Protein AF-A0A5B9D9A7-F1 (afdb_monomer_lite)

Radius of gyration: 18.54 Å; chains: 1; 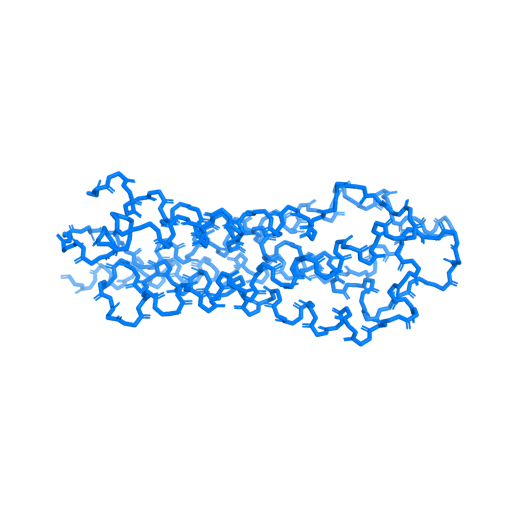bounding box: 52×23×56 Å

Structure (mmCIF, N/CA/C/O backbone):
data_AF-A0A5B9D9A7-F1
#
_entry.id   AF-A0A5B9D9A7-F1
#
loop_
_atom_site.group_PDB
_atom_site.id
_atom_site.type_symbol
_atom_site.label_atom_id
_atom_site.label_alt_id
_atom_site.label_comp_id
_atom_site.label_asym_id
_atom_site.label_entity_id
_atom_site.label_seq_id
_atom_site.pdbx_PDB_ins_code
_atom_site.Cartn_x
_atom_site.Cartn_y
_atom_site.Cartn_z
_atom_site.occupancy
_atom_site.B_iso_or_equiv
_atom_site.auth_seq_id
_atom_site.auth_comp_id
_atom_site.auth_asym_id
_atom_site.auth_atom_id
_atom_site.pdbx_PDB_model_num
ATOM 1 N N . MET A 1 1 ? -15.538 9.633 17.560 1.00 59.50 1 MET A N 1
ATOM 2 C CA . MET A 1 1 ? -14.189 9.497 16.987 1.00 59.50 1 MET A CA 1
ATOM 3 C C . MET A 1 1 ? -13.331 10.661 17.346 1.00 59.50 1 MET A C 1
ATOM 5 O O . MET A 1 1 ? -13.437 11.710 16.722 1.00 59.50 1 MET A O 1
ATOM 9 N N . SER A 1 2 ? -12.492 10.444 18.360 1.00 73.81 2 SER A N 1
ATOM 10 C CA . SER A 1 2 ? -11.247 11.167 18.581 1.00 73.81 2 SER A CA 1
ATOM 11 C C . SER A 1 2 ? -10.619 11.490 17.232 1.00 73.81 2 SER A C 1
ATOM 13 O O . SER A 1 2 ? -10.462 10.615 16.369 1.00 73.81 2 SER A O 1
ATOM 15 N N . GLY A 1 3 ? -10.322 12.775 17.019 1.00 84.50 3 GLY A N 1
ATOM 16 C CA . GLY A 1 3 ? -9.814 13.258 15.736 1.00 84.50 3 GLY A CA 1
ATOM 17 C C . GLY A 1 3 ? -8.591 12.462 15.278 1.00 84.50 3 GLY A C 1
ATOM 18 O O . GLY A 1 3 ? -8.464 12.162 14.097 1.00 84.50 3 GLY A O 1
ATOM 19 N N . LYS A 1 4 ? -7.759 12.006 16.223 1.00 89.31 4 LYS A N 1
ATOM 20 C CA . LYS A 1 4 ? -6.544 11.224 15.966 1.00 89.31 4 LYS A CA 1
ATOM 21 C C . LYS A 1 4 ? -6.843 9.821 15.435 1.00 89.31 4 LYS A C 1
ATOM 23 O O . LYS A 1 4 ? -6.262 9.428 14.425 1.00 89.31 4 LYS A O 1
ATOM 28 N N . LYS A 1 5 ? -7.784 9.090 16.050 1.00 88.31 5 LYS A N 1
ATOM 29 C CA . LYS A 1 5 ? -8.205 7.753 15.583 1.00 88.31 5 LYS A CA 1
ATOM 30 C C . LYS A 1 5 ? -8.776 7.820 14.168 1.00 88.31 5 LYS A C 1
ATOM 32 O O . LYS A 1 5 ? -8.427 7.006 13.312 1.00 88.31 5 LYS A O 1
ATOM 37 N N . ARG A 1 6 ? -9.600 8.841 13.900 1.00 86.69 6 ARG A N 1
ATOM 38 C CA . ARG A 1 6 ? -10.149 9.107 12.564 1.00 86.69 6 ARG A CA 1
ATOM 39 C C . ARG A 1 6 ? -9.049 9.382 11.547 1.00 86.69 6 ARG A C 1
ATOM 41 O O . ARG A 1 6 ? -9.095 8.815 10.459 1.00 86.69 6 ARG A O 1
ATOM 48 N N . THR A 1 7 ? -8.072 10.210 11.906 1.00 90.06 7 THR A N 1
ATOM 49 C CA . THR A 1 7 ? -6.924 10.515 11.047 1.00 90.06 7 THR A CA 1
ATOM 50 C C . THR A 1 7 ? -6.153 9.253 10.675 1.00 90.06 7 THR A C 1
ATOM 52 O O . THR A 1 7 ? -5.922 9.044 9.489 1.00 90.06 7 THR A O 1
ATOM 55 N N . ILE A 1 8 ? -5.832 8.370 11.632 1.00 91.94 8 ILE A N 1
ATOM 56 C CA . ILE A 1 8 ? -5.132 7.110 11.320 1.00 91.94 8 ILE A CA 1
ATOM 57 C C . ILE A 1 8 ? -5.958 6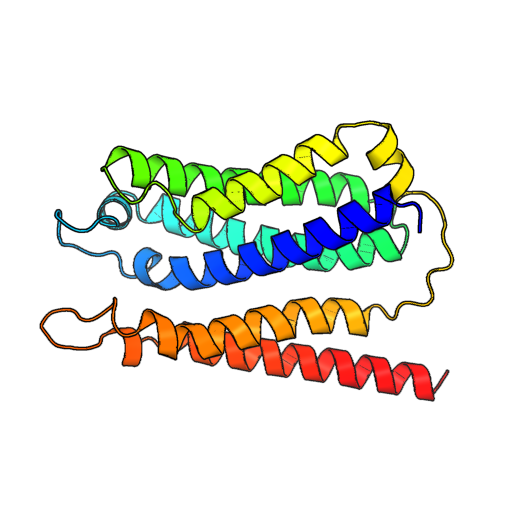.258 10.352 1.00 91.94 8 ILE A C 1
ATOM 59 O O . ILE A 1 8 ? -5.428 5.801 9.349 1.00 91.94 8 ILE A O 1
ATOM 63 N N . ILE A 1 9 ? -7.260 6.082 10.600 1.00 90.12 9 ILE A N 1
ATOM 64 C CA . ILE A 1 9 ? -8.123 5.284 9.715 1.00 90.12 9 ILE A CA 1
ATOM 65 C C . ILE A 1 9 ? -8.137 5.848 8.290 1.00 90.12 9 ILE A C 1
ATOM 67 O O . ILE A 1 9 ? -8.034 5.086 7.333 1.00 90.12 9 ILE A O 1
ATOM 71 N N . ILE A 1 10 ? -8.272 7.168 8.139 1.00 89.62 10 ILE A N 1
ATOM 72 C CA . ILE A 1 10 ? -8.272 7.818 6.823 1.00 89.62 10 ILE A CA 1
ATOM 73 C C . ILE A 1 10 ? -6.931 7.591 6.124 1.00 89.62 10 ILE A C 1
ATOM 75 O O . ILE A 1 10 ? -6.914 7.211 4.956 1.00 89.62 10 ILE A O 1
ATOM 79 N N . LEU A 1 11 ? -5.819 7.787 6.834 1.00 93.19 11 LEU A N 1
ATOM 80 C CA . LEU A 1 11 ? -4.491 7.592 6.266 1.00 93.19 11 LEU A CA 1
ATOM 81 C C . LEU A 1 11 ? -4.240 6.132 5.876 1.00 93.19 11 LEU A C 1
ATOM 83 O O . LEU A 1 11 ? -3.702 5.896 4.804 1.00 93.19 11 LEU A O 1
ATOM 87 N N . GLU A 1 12 ? -4.689 5.161 6.670 1.00 93.00 12 GLU A N 1
ATOM 88 C CA . GLU A 1 12 ? -4.580 3.732 6.340 1.00 93.00 12 GLU A CA 1
ATOM 89 C C . GLU A 1 12 ? -5.431 3.347 5.124 1.00 93.00 12 GLU A C 1
ATOM 91 O O . GLU A 1 12 ? -4.995 2.564 4.284 1.00 93.00 12 GLU A O 1
ATOM 96 N N . VAL A 1 13 ? -6.623 3.935 4.968 1.00 90.69 13 VAL A N 1
ATOM 97 C CA . VAL A 1 13 ? -7.424 3.772 3.743 1.00 90.69 13 VAL A CA 1
ATOM 98 C C . VAL A 1 13 ? -6.674 4.336 2.536 1.00 90.69 13 VAL A C 1
ATOM 100 O O . VAL A 1 13 ? -6.591 3.672 1.505 1.00 90.69 13 VAL A O 1
ATOM 103 N N . ILE A 1 14 ? -6.097 5.533 2.655 1.00 90.50 14 ILE A N 1
ATOM 104 C CA . ILE A 1 14 ? -5.308 6.147 1.580 1.00 90.50 14 ILE A CA 1
ATOM 105 C C . ILE A 1 14 ? -4.070 5.293 1.264 1.00 90.50 14 ILE A C 1
ATOM 107 O O . ILE A 1 14 ? -3.789 5.046 0.093 1.00 90.50 14 ILE A O 1
ATOM 111 N N . ALA A 1 15 ? -3.364 4.797 2.280 1.00 93.31 15 ALA A N 1
ATOM 112 C CA . ALA A 1 15 ? -2.202 3.930 2.122 1.00 93.31 15 ALA A CA 1
ATOM 113 C C . ALA A 1 15 ? -2.564 2.613 1.429 1.00 93.31 15 ALA A C 1
ATOM 115 O O . ALA A 1 15 ? -1.863 2.210 0.505 1.00 93.31 15 ALA A O 1
ATOM 116 N N . ALA A 1 16 ? -3.695 1.994 1.787 1.00 90.88 16 ALA A N 1
ATOM 117 C CA . ALA A 1 16 ? -4.205 0.812 1.099 1.00 90.88 16 ALA A CA 1
ATOM 118 C C . ALA A 1 16 ? -4.493 1.097 -0.385 1.00 90.88 16 ALA A C 1
ATOM 120 O O . ALA A 1 16 ? -4.070 0.335 -1.253 1.00 90.88 16 ALA A O 1
ATOM 121 N N . ILE A 1 17 ? -5.161 2.216 -0.692 1.00 87.81 17 ILE A N 1
ATOM 122 C CA . ILE A 1 17 ? -5.485 2.619 -2.069 1.00 87.81 17 ILE A CA 1
ATOM 123 C C . ILE A 1 17 ? -4.203 2.846 -2.886 1.00 87.81 17 ILE A C 1
ATOM 125 O O . ILE A 1 17 ? -4.031 2.243 -3.945 1.00 87.81 17 ILE A O 1
ATOM 129 N N . ILE A 1 18 ? -3.286 3.679 -2.385 1.00 89.38 18 ILE A N 1
ATOM 130 C CA . ILE A 1 18 ? -2.013 3.994 -3.053 1.00 89.38 18 ILE A CA 1
ATOM 131 C C . ILE A 1 18 ? -1.153 2.735 -3.190 1.00 89.38 18 ILE A C 1
ATOM 133 O O . ILE A 1 18 ? -0.551 2.505 -4.238 1.00 89.38 18 ILE A O 1
ATOM 137 N N . GLY A 1 19 ? -1.107 1.906 -2.147 1.00 91.75 19 GLY A N 1
ATOM 138 C CA . GLY A 1 19 ? -0.372 0.650 -2.125 1.00 91.75 19 GLY A CA 1
ATOM 139 C C . GLY A 1 19 ? -0.851 -0.313 -3.208 1.00 91.75 19 GLY A C 1
ATOM 140 O O . GLY A 1 19 ? -0.021 -0.803 -3.971 1.00 91.75 19 GLY A O 1
ATOM 141 N N . LEU A 1 20 ? -2.169 -0.514 -3.329 1.00 87.56 20 LEU A N 1
ATOM 142 C CA . LEU A 1 20 ? -2.780 -1.377 -4.346 1.00 87.56 20 LEU A CA 1
ATOM 143 C C . LEU A 1 20 ? -2.512 -0.857 -5.760 1.00 87.56 20 LEU A C 1
ATOM 145 O O . LEU A 1 20 ? -2.039 -1.616 -6.604 1.00 87.56 20 LEU A O 1
ATOM 149 N N . ILE A 1 21 ? -2.737 0.438 -6.010 1.00 84.12 21 ILE A N 1
ATOM 150 C CA . ILE A 1 21 ? -2.482 1.046 -7.326 1.00 84.12 21 ILE A CA 1
ATOM 151 C C . ILE A 1 21 ? -1.005 0.906 -7.707 1.00 84.12 21 ILE A C 1
ATOM 153 O O . ILE A 1 21 ? -0.678 0.485 -8.815 1.00 84.12 21 ILE A O 1
ATOM 157 N N . SER A 1 22 ? -0.100 1.208 -6.775 1.00 86.12 22 SER A N 1
ATOM 158 C CA . SER A 1 22 ? 1.343 1.122 -7.001 1.00 86.12 22 SER A CA 1
ATOM 159 C C . SER A 1 22 ? 1.808 -0.326 -7.219 1.00 86.12 22 SER A C 1
ATOM 161 O O . SER A 1 22 ? 2.645 -0.584 -8.085 1.00 86.12 22 SER A O 1
ATOM 163 N N . ALA A 1 23 ? 1.240 -1.297 -6.497 1.00 88.31 23 ALA A N 1
ATOM 164 C CA . ALA A 1 23 ? 1.555 -2.715 -6.662 1.00 88.31 23 ALA A CA 1
ATOM 165 C C . ALA A 1 23 ? 1.081 -3.264 -8.021 1.00 88.31 23 ALA A C 1
ATOM 167 O O . ALA A 1 23 ? 1.844 -3.931 -8.721 1.00 88.31 23 ALA A O 1
ATOM 168 N N . TYR A 1 24 ? -0.134 -2.919 -8.457 1.00 84.00 24 TYR A N 1
ATOM 169 C CA . TYR A 1 24 ? -0.612 -3.252 -9.804 1.00 84.00 24 TYR A CA 1
ATOM 170 C C . TYR A 1 24 ? 0.217 -2.573 -10.897 1.00 84.00 24 TYR A C 1
ATOM 172 O O . TYR A 1 24 ? 0.637 -3.229 -11.851 1.00 84.00 24 TYR A O 1
ATOM 180 N N . GLY A 1 25 ? 0.488 -1.275 -10.743 1.00 78.12 25 GLY A N 1
ATOM 181 C CA . GLY A 1 25 ? 1.252 -0.482 -11.705 1.00 78.12 25 GLY A CA 1
ATOM 182 C C . GLY A 1 25 ? 2.677 -0.994 -11.917 1.00 78.12 25 GLY A C 1
ATOM 183 O O . GLY A 1 25 ? 3.177 -0.974 -13.037 1.00 78.12 25 GLY A O 1
ATOM 184 N N . SER A 1 26 ? 3.310 -1.506 -10.860 1.00 81.62 26 SER A N 1
ATOM 185 C CA . SER A 1 26 ? 4.667 -2.064 -10.917 1.00 81.62 26 SER A CA 1
ATOM 186 C C . SER A 1 26 ? 4.723 -3.524 -11.365 1.00 81.62 26 SER A C 1
ATOM 188 O O . SER A 1 26 ? 5.787 -3.969 -11.787 1.00 81.62 26 SER A O 1
ATOM 190 N N . SER A 1 27 ? 3.612 -4.268 -11.344 1.00 84.50 27 SER A N 1
ATOM 191 C CA . SER A 1 27 ? 3.614 -5.708 -11.648 1.00 84.50 27 SER A CA 1
ATOM 192 C C . SER A 1 27 ? 4.077 -6.009 -13.080 1.00 84.50 27 SER A C 1
ATOM 194 O O . SER A 1 27 ? 4.922 -6.877 -13.276 1.00 84.50 27 SER A O 1
ATOM 196 N N . CYS A 1 28 ? 3.591 -5.262 -14.077 1.00 78.06 28 CYS A N 1
ATOM 197 C CA . CYS A 1 28 ? 3.962 -5.472 -15.483 1.00 78.06 28 CYS A CA 1
ATOM 198 C C . CYS A 1 28 ? 5.478 -5.316 -15.734 1.00 78.06 28 CYS A C 1
ATOM 200 O O . CYS A 1 28 ? 6.108 -6.298 -16.128 1.00 78.06 28 CYS A O 1
ATOM 202 N N . PRO A 1 29 ? 6.105 -4.154 -15.455 1.00 80.00 29 PRO A N 1
ATOM 203 C CA . PRO A 1 29 ? 7.541 -3.986 -15.690 1.00 80.00 29 PRO A CA 1
ATOM 204 C C . PRO A 1 29 ? 8.412 -4.789 -14.707 1.00 80.00 29 PRO A C 1
ATOM 206 O O . PRO A 1 29 ? 9.603 -4.946 -14.932 1.00 80.00 29 PRO A O 1
ATOM 209 N N . THR A 1 30 ? 7.842 -5.335 -13.629 1.00 86.19 30 THR A N 1
ATOM 210 C CA . THR A 1 30 ? 8.566 -6.238 -12.723 1.00 86.19 30 THR A CA 1
ATOM 211 C C . THR A 1 30 ? 8.716 -7.644 -13.309 1.00 86.19 30 THR A C 1
ATOM 213 O O . THR A 1 30 ? 9.790 -8.238 -13.229 1.00 86.19 30 THR A O 1
ATOM 216 N N . PHE A 1 31 ? 7.655 -8.205 -13.899 1.00 83.19 31 PHE A N 1
ATOM 217 C CA . PHE A 1 31 ? 7.693 -9.560 -14.471 1.00 83.19 31 PHE A CA 1
ATOM 218 C C . PHE A 1 31 ? 8.156 -9.589 -15.929 1.00 83.19 31 PHE A C 1
ATOM 220 O O . PHE A 1 31 ? 8.636 -10.617 -16.401 1.00 83.19 31 PHE A O 1
ATOM 227 N N . THR A 1 32 ? 8.055 -8.466 -16.633 1.00 84.00 32 THR A N 1
ATOM 228 C CA . THR A 1 32 ? 8.560 -8.301 -17.998 1.00 84.00 32 THR A CA 1
ATOM 229 C C . THR A 1 32 ? 9.304 -6.969 -18.081 1.00 84.00 32 THR A C 1
ATOM 231 O O . THR A 1 32 ? 8.751 -5.978 -18.563 1.00 84.00 32 THR A O 1
ATOM 234 N N . PRO A 1 33 ? 10.524 -6.903 -17.519 1.00 83.56 33 PRO A N 1
ATOM 235 C CA . PRO A 1 33 ? 11.271 -5.659 -17.451 1.00 83.56 33 PRO A CA 1
ATOM 236 C C . PRO A 1 33 ? 11.732 -5.201 -18.838 1.00 83.56 33 PRO A C 1
ATOM 238 O O . PRO A 1 33 ? 12.018 -6.032 -19.703 1.00 83.56 33 PRO A O 1
ATOM 241 N N . PRO A 1 34 ? 11.825 -3.880 -19.067 1.00 82.12 34 PRO A N 1
ATOM 242 C CA . PRO A 1 34 ? 12.317 -3.353 -20.329 1.00 82.12 34 PRO A CA 1
ATOM 243 C C . PRO A 1 34 ? 13.800 -3.679 -20.507 1.00 82.12 34 PRO A C 1
ATOM 245 O O . PRO A 1 34 ? 14.605 -3.504 -19.593 1.00 82.12 34 PRO A O 1
ATOM 248 N N . THR A 1 35 ? 14.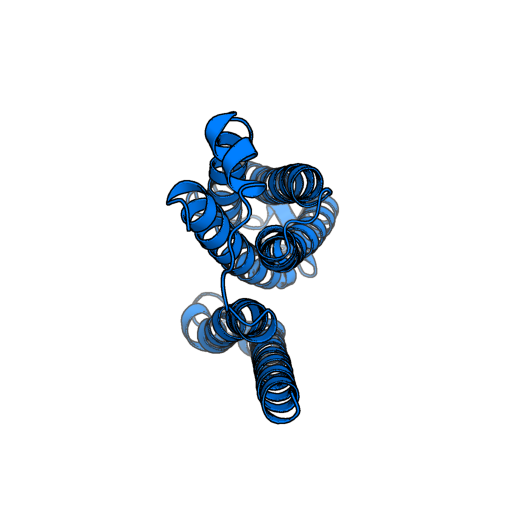167 -4.114 -21.709 1.00 84.25 35 THR A N 1
ATOM 249 C CA . THR A 1 35 ? 15.548 -4.469 -22.066 1.00 84.25 35 THR A CA 1
ATOM 250 C C . THR A 1 35 ? 16.349 -3.296 -22.625 1.00 84.25 35 THR A C 1
ATOM 252 O O . THR A 1 35 ? 17.563 -3.411 -22.759 1.00 84.25 35 THR A O 1
ATOM 255 N N . ASP A 1 36 ? 15.692 -2.181 -22.953 1.00 82.69 36 ASP A N 1
ATOM 256 C CA . ASP A 1 36 ? 16.332 -0.974 -23.476 1.00 82.69 36 ASP A CA 1
ATOM 257 C C . ASP A 1 36 ? 17.019 -0.173 -22.347 1.00 82.69 36 ASP A C 1
ATOM 259 O O . ASP A 1 36 ? 16.323 0.294 -21.436 1.00 82.69 36 ASP A O 1
ATOM 263 N N . PRO A 1 37 ? 18.352 0.039 -22.406 1.00 82.94 37 PRO A N 1
ATOM 264 C CA . PRO A 1 37 ? 19.101 0.837 -21.435 1.00 82.94 37 PRO A CA 1
ATOM 265 C C . PRO A 1 37 ? 18.652 2.293 -21.300 1.00 82.94 37 PRO A C 1
ATOM 267 O O . PRO A 1 37 ? 18.953 2.923 -20.288 1.00 82.94 37 PRO A O 1
ATOM 270 N N . THR A 1 38 ? 17.954 2.842 -22.297 1.00 81.06 38 THR A N 1
ATOM 271 C CA . THR A 1 38 ? 17.438 4.218 -22.248 1.00 81.06 38 THR A CA 1
ATOM 272 C C . THR A 1 38 ? 16.141 4.340 -21.443 1.00 81.06 38 THR A C 1
ATOM 274 O O . THR A 1 38 ? 15.721 5.444 -21.088 1.00 81.06 38 THR A O 1
ATOM 277 N N . SER A 1 39 ? 15.512 3.212 -21.095 1.00 81.44 39 SER A N 1
ATOM 278 C CA . SER A 1 39 ? 14.292 3.193 -20.296 1.00 81.44 39 SER A CA 1
ATOM 279 C C . SER A 1 39 ? 14.555 3.600 -18.845 1.00 81.44 39 SER A C 1
ATOM 281 O O . SER A 1 39 ? 15.413 3.043 -18.162 1.00 81.44 39 SER A O 1
ATOM 283 N N . SER A 1 40 ? 13.708 4.482 -18.306 1.00 78.69 40 SER A N 1
ATOM 284 C CA . SER A 1 40 ? 13.727 4.859 -16.880 1.00 78.69 40 SER A CA 1
ATOM 285 C C . SER A 1 40 ? 13.463 3.694 -15.913 1.00 78.69 40 SER A C 1
ATOM 287 O O . SER A 1 40 ? 13.686 3.824 -14.710 1.00 78.69 40 SER A O 1
ATOM 289 N N . LEU A 1 41 ? 12.989 2.555 -16.427 1.00 83.50 41 LEU A N 1
ATOM 290 C CA . LEU A 1 41 ? 12.742 1.332 -15.667 1.00 83.50 41 LEU A CA 1
ATOM 291 C C . LEU A 1 41 ? 13.764 0.229 -15.982 1.00 83.50 41 LEU A C 1
ATOM 293 O O . LEU A 1 41 ? 13.611 -0.885 -15.490 1.00 83.50 41 LEU A O 1
ATOM 297 N N . TYR A 1 42 ? 14.823 0.517 -16.747 1.00 85.50 42 TYR A N 1
ATOM 298 C CA . TYR A 1 42 ? 15.842 -0.468 -17.131 1.00 85.50 42 TYR A CA 1
ATOM 299 C C . TYR A 1 42 ? 16.501 -1.161 -15.928 1.00 85.50 42 TYR A C 1
ATOM 301 O O . TYR A 1 42 ? 16.850 -2.340 -15.983 1.00 85.50 42 TYR A O 1
ATOM 309 N N . ILE A 1 43 ? 16.596 -0.471 -14.788 1.00 88.50 43 ILE A N 1
ATOM 310 C CA . ILE A 1 43 ? 17.109 -1.046 -13.539 1.00 88.50 43 ILE A CA 1
ATOM 311 C C . ILE A 1 43 ? 16.309 -2.277 -13.070 1.00 88.50 43 ILE A C 1
ATOM 313 O O . ILE A 1 43 ? 16.859 -3.151 -12.399 1.00 88.50 43 ILE A O 1
ATOM 317 N N . MET A 1 44 ? 15.032 -2.389 -13.460 1.00 88.38 44 MET A N 1
ATOM 318 C CA . MET A 1 44 ? 14.201 -3.564 -13.186 1.00 88.38 44 MET A CA 1
ATOM 319 C C . MET A 1 44 ? 14.699 -4.807 -13.921 1.00 88.38 44 MET A C 1
ATOM 321 O O . MET A 1 44 ? 14.547 -5.904 -13.400 1.00 88.38 44 MET A O 1
ATOM 325 N N . ASN A 1 45 ? 15.341 -4.653 -15.081 1.00 89.00 45 ASN A N 1
ATOM 326 C CA . ASN A 1 45 ? 15.955 -5.768 -15.800 1.00 89.00 45 ASN A CA 1
ATOM 327 C C . ASN A 1 45 ? 17.211 -6.272 -15.076 1.00 89.00 45 ASN A C 1
ATOM 329 O O . ASN A 1 45 ? 17.416 -7.471 -14.926 1.00 89.00 45 ASN A O 1
ATOM 333 N N . GLN A 1 46 ? 18.029 -5.353 -14.554 1.00 90.50 46 GLN A N 1
ATOM 334 C CA . GLN A 1 46 ? 19.266 -5.700 -13.844 1.00 90.50 46 GLN A CA 1
ATOM 335 C C . GLN A 1 46 ? 19.013 -6.301 -12.455 1.00 90.50 46 GLN A C 1
ATOM 337 O O . GLN A 1 46 ? 19.780 -7.138 -11.986 1.00 90.50 46 GLN A O 1
ATOM 342 N N . MET A 1 47 ? 17.947 -5.863 -11.781 1.00 93.38 47 MET A N 1
ATOM 343 C CA . MET A 1 47 ? 17.644 -6.219 -10.392 1.00 93.38 47 MET A CA 1
ATOM 344 C C . MET A 1 47 ? 16.229 -6.782 -10.219 1.00 93.38 47 MET A C 1
ATOM 346 O O . MET A 1 47 ? 15.570 -6.531 -9.208 1.00 93.38 47 MET A O 1
ATOM 350 N N . GLN A 1 48 ? 15.764 -7.575 -11.187 1.00 93.12 48 GLN A N 1
ATOM 351 C CA . GLN A 1 48 ? 14.380 -8.056 -11.264 1.00 93.12 48 GLN A CA 1
ATOM 352 C C . GLN A 1 48 ? 13.868 -8.678 -9.957 1.00 93.12 48 GLN A C 1
ATOM 354 O O . GLN A 1 48 ? 12.770 -8.361 -9.501 1.00 93.12 48 GLN A O 1
ATOM 359 N N . TRP A 1 49 ? 14.687 -9.495 -9.291 1.00 95.00 49 TRP A N 1
ATOM 360 C CA . TRP A 1 49 ? 14.324 -10.140 -8.025 1.00 95.00 49 TRP A CA 1
ATOM 361 C C . TRP A 1 49 ? 13.966 -9.155 -6.908 1.00 95.00 49 TRP A C 1
ATOM 363 O O . TRP A 1 49 ? 13.020 -9.397 -6.158 1.00 95.00 49 TRP A O 1
ATOM 373 N N . ILE A 1 50 ? 14.665 -8.021 -6.816 1.00 95.25 50 ILE A N 1
ATOM 374 C CA . ILE A 1 50 ? 14.366 -6.983 -5.820 1.00 95.25 50 ILE A CA 1
ATOM 375 C C . ILE A 1 50 ? 12.997 -6.362 -6.117 1.00 95.25 50 ILE A C 1
ATOM 377 O O . ILE A 1 50 ? 12.198 -6.151 -5.200 1.00 95.25 50 ILE A O 1
ATOM 381 N N . PHE A 1 51 ? 12.684 -6.122 -7.391 1.00 93.19 51 PHE A N 1
ATOM 382 C CA . PHE A 1 51 ? 11.388 -5.583 -7.805 1.00 93.19 51 PHE A CA 1
ATOM 383 C C . PHE A 1 51 ? 10.245 -6.580 -7.592 1.00 93.19 51 PHE A C 1
ATOM 385 O O . PHE A 1 51 ? 9.177 -6.179 -7.132 1.00 93.19 51 PHE A O 1
ATOM 392 N N . ILE A 1 52 ? 10.469 -7.881 -7.808 1.00 94.56 52 ILE A N 1
ATOM 393 C CA . ILE A 1 52 ? 9.483 -8.931 -7.499 1.00 94.56 52 ILE A CA 1
ATOM 394 C C . ILE A 1 52 ? 9.167 -8.932 -6.001 1.00 94.56 52 ILE A C 1
ATOM 396 O O . ILE A 1 52 ? 8.003 -8.820 -5.613 1.00 94.56 52 ILE A O 1
ATOM 400 N N . ILE A 1 53 ? 10.195 -8.997 -5.150 1.00 96.44 53 ILE A N 1
ATOM 401 C CA . ILE A 1 53 ? 10.020 -9.030 -3.692 1.00 96.44 53 ILE A CA 1
ATOM 402 C C . ILE A 1 53 ? 9.309 -7.764 -3.212 1.00 96.44 53 ILE A C 1
ATOM 404 O O . ILE A 1 53 ? 8.314 -7.843 -2.494 1.00 96.44 53 ILE A O 1
ATOM 408 N N . THR A 1 54 ? 9.776 -6.588 -3.627 1.00 95.81 54 THR A N 1
ATOM 409 C CA . THR A 1 54 ? 9.174 -5.317 -3.202 1.00 95.81 54 THR A CA 1
ATOM 410 C C . THR A 1 54 ? 7.743 -5.156 -3.715 1.00 95.81 54 THR A C 1
ATOM 412 O O . THR A 1 54 ? 6.901 -4.654 -2.972 1.00 95.81 54 THR A O 1
ATOM 415 N N . THR A 1 55 ? 7.408 -5.652 -4.908 1.00 93.81 55 THR A N 1
ATOM 416 C CA . THR A 1 55 ? 6.024 -5.682 -5.413 1.00 93.81 55 THR A CA 1
ATOM 417 C C . THR A 1 55 ? 5.132 -6.574 -4.547 1.00 93.81 55 THR A C 1
ATOM 419 O O . THR A 1 55 ? 4.050 -6.146 -4.145 1.00 93.81 55 THR A O 1
ATOM 422 N N . LEU A 1 56 ? 5.586 -7.772 -4.166 1.00 94.69 56 LEU A N 1
ATOM 423 C CA . LEU A 1 56 ? 4.833 -8.657 -3.264 1.00 94.69 56 LEU A CA 1
ATOM 424 C C . LEU A 1 56 ? 4.647 -8.047 -1.867 1.00 94.69 56 LEU A C 1
ATOM 426 O O . LEU A 1 56 ? 3.553 -8.101 -1.304 1.00 94.69 56 LEU A O 1
ATOM 430 N N . LEU A 1 57 ? 5.685 -7.408 -1.322 1.00 96.50 57 LEU A N 1
ATOM 431 C CA . LEU A 1 57 ? 5.586 -6.681 -0.053 1.00 96.50 57 LEU A CA 1
ATOM 432 C C . LEU A 1 57 ? 4.611 -5.503 -0.144 1.00 96.50 57 LEU A C 1
ATOM 434 O O . LEU A 1 57 ? 3.890 -5.228 0.811 1.00 96.50 57 LEU A O 1
ATOM 438 N N . SER A 1 58 ? 4.545 -4.842 -1.299 1.00 94.56 58 SER A N 1
ATOM 439 C CA . SER A 1 58 ? 3.598 -3.751 -1.546 1.00 94.56 58 SER A CA 1
ATOM 440 C C . SER A 1 58 ? 2.156 -4.239 -1.500 1.00 94.56 58 SER A C 1
ATOM 442 O O . SER A 1 58 ? 1.314 -3.620 -0.854 1.00 94.56 58 SER A O 1
ATOM 444 N N . TRP A 1 59 ? 1.885 -5.378 -2.140 1.00 92.88 59 TRP A N 1
ATOM 445 C CA . TRP A 1 59 ? 0.598 -6.062 -2.065 1.00 92.88 59 TRP A CA 1
ATOM 446 C C . TRP A 1 59 ? 0.228 -6.419 -0.625 1.00 92.88 59 TRP A C 1
ATOM 448 O O . TRP A 1 59 ? -0.866 -6.087 -0.164 1.00 92.88 59 TRP A O 1
ATOM 458 N N . ALA A 1 60 ? 1.155 -7.044 0.104 1.00 95.19 60 ALA A N 1
ATOM 459 C CA . ALA A 1 60 ? 0.946 -7.435 1.492 1.00 95.19 60 ALA A CA 1
ATOM 460 C C . ALA A 1 60 ? 0.667 -6.226 2.399 1.00 95.19 60 ALA A C 1
ATOM 462 O O . ALA A 1 60 ? -0.267 -6.266 3.199 1.00 95.19 60 ALA A O 1
ATOM 463 N N . ALA A 1 61 ? 1.424 -5.135 2.247 1.00 95.94 61 ALA A N 1
ATOM 464 C CA . ALA A 1 61 ? 1.226 -3.909 3.014 1.00 95.94 61 ALA A CA 1
ATOM 465 C C . ALA A 1 61 ? -0.125 -3.249 2.705 1.00 95.94 61 ALA A C 1
ATOM 467 O O . ALA A 1 61 ? -0.828 -2.823 3.617 1.00 95.94 61 ALA A O 1
ATOM 468 N N . ALA A 1 62 ? -0.529 -3.204 1.436 1.00 92.69 62 ALA A N 1
ATOM 469 C CA . ALA A 1 62 ? -1.779 -2.566 1.046 1.00 92.69 62 ALA A CA 1
ATOM 470 C C . ALA A 1 62 ? -3.011 -3.337 1.553 1.00 92.69 62 ALA A C 1
ATOM 472 O O . ALA A 1 62 ? -3.943 -2.747 2.106 1.00 92.69 62 ALA A O 1
ATOM 473 N N . ILE A 1 63 ? -2.983 -4.670 1.443 1.00 90.62 63 ILE A N 1
ATOM 474 C CA . ILE A 1 63 ? -4.010 -5.546 2.022 1.00 90.62 63 ILE A CA 1
ATOM 475 C C . ILE A 1 63 ? -3.992 -5.437 3.554 1.00 90.62 63 ILE A C 1
ATOM 477 O O . ILE A 1 63 ? -5.050 -5.320 4.176 1.00 90.62 63 ILE A O 1
ATOM 481 N N . GLY A 1 64 ? -2.800 -5.417 4.158 1.00 92.50 64 GLY A N 1
ATOM 482 C CA . GLY A 1 64 ? -2.598 -5.228 5.593 1.00 92.50 64 GLY A CA 1
ATOM 483 C C . GLY A 1 64 ? -3.244 -3.945 6.114 1.00 92.50 64 GLY A C 1
ATOM 484 O O . GLY A 1 64 ? -3.985 -4.004 7.094 1.00 92.50 64 GLY A O 1
ATOM 485 N N . SER A 1 65 ? -3.069 -2.816 5.419 1.00 92.62 65 SER A N 1
ATOM 486 C CA . SER A 1 65 ? -3.707 -1.536 5.762 1.00 92.62 65 SER A CA 1
ATOM 487 C C . SER A 1 65 ? -5.235 -1.627 5.701 1.00 92.62 65 SER A C 1
ATOM 489 O O . SER A 1 65 ? -5.929 -1.159 6.606 1.00 92.62 65 SER A O 1
ATOM 491 N N . GLY A 1 66 ? -5.788 -2.320 4.699 1.00 86.88 66 GLY A N 1
ATOM 492 C CA . GLY A 1 66 ? -7.228 -2.586 4.618 1.00 86.88 66 GLY A CA 1
ATOM 493 C C . GLY A 1 66 ? -7.760 -3.415 5.798 1.00 86.88 66 GLY A C 1
ATOM 494 O O . GLY A 1 66 ? -8.781 -3.071 6.400 1.00 86.88 66 GLY A O 1
ATOM 495 N N . VAL A 1 67 ? -7.049 -4.483 6.179 1.00 86.75 67 VAL A N 1
ATOM 496 C CA . VAL A 1 67 ? -7.381 -5.316 7.353 1.00 86.75 67 VAL A CA 1
ATOM 497 C C . VAL A 1 67 ? -7.234 -4.524 8.653 1.00 86.75 67 VAL A C 1
ATOM 499 O O . VAL A 1 67 ? -8.028 -4.682 9.585 1.00 86.75 67 VAL A O 1
ATOM 502 N N . LEU A 1 68 ? -6.250 -3.634 8.724 1.00 90.50 68 LEU A N 1
ATOM 503 C CA . LEU A 1 68 ? -5.989 -2.821 9.897 1.00 90.50 68 LEU A CA 1
ATOM 504 C C . LEU A 1 68 ? -7.122 -1.829 10.173 1.00 90.50 68 LEU A C 1
ATOM 506 O O . LEU A 1 68 ? -7.525 -1.689 11.326 1.00 90.50 68 LEU A O 1
ATOM 510 N N . VAL A 1 69 ? -7.710 -1.210 9.145 1.00 89.00 69 VAL A N 1
ATOM 511 C CA . VAL A 1 69 ? -8.897 -0.347 9.304 1.00 89.00 69 VAL A CA 1
ATOM 512 C C . VAL A 1 69 ? -10.018 -1.084 10.044 1.00 89.00 69 VAL A C 1
ATOM 514 O O . VAL A 1 69 ? -10.667 -0.524 10.933 1.00 89.00 69 VAL A O 1
ATOM 517 N N . TRP A 1 70 ? -10.225 -2.364 9.725 1.00 84.56 70 TRP A N 1
ATOM 518 C CA . TRP A 1 70 ? -11.163 -3.211 10.455 1.00 84.56 70 TRP A CA 1
ATOM 519 C C . TRP A 1 70 ? -10.715 -3.477 11.897 1.00 84.56 70 TRP A C 1
ATOM 521 O O . TRP A 1 70 ? -11.521 -3.338 12.821 1.00 84.56 70 TRP A O 1
ATOM 531 N N . ALA A 1 71 ? -9.448 -3.836 12.102 1.00 88.00 71 ALA A N 1
ATOM 532 C CA . ALA A 1 71 ? -8.900 -4.150 13.419 1.00 88.00 71 ALA A CA 1
ATOM 533 C C . ALA A 1 71 ? -8.983 -2.955 14.387 1.00 88.00 71 ALA A C 1
ATOM 535 O O . ALA A 1 71 ? -9.377 -3.132 15.542 1.00 88.00 71 ALA A O 1
ATOM 536 N N . ILE A 1 72 ? -8.697 -1.743 13.897 1.00 88.19 72 ILE A N 1
ATOM 537 C CA . ILE A 1 72 ? -8.806 -0.481 14.642 1.00 88.19 72 ILE A CA 1
ATOM 538 C C . ILE A 1 72 ? -10.265 -0.204 15.014 1.00 88.19 72 ILE A C 1
ATOM 540 O O . ILE A 1 72 ? -10.562 0.098 16.166 1.00 88.19 72 ILE A O 1
ATOM 544 N N . LYS A 1 73 ? -11.205 -0.365 14.073 1.00 84.19 73 LYS A N 1
ATOM 545 C CA . LYS A 1 73 ? -12.646 -0.193 14.343 1.00 84.19 73 LYS A CA 1
ATOM 546 C C . LYS A 1 73 ? -13.213 -1.226 15.318 1.00 84.19 73 LYS A C 1
ATOM 548 O O . LYS A 1 73 ? -14.270 -1.004 15.898 1.00 84.19 73 LYS A O 1
ATOM 553 N N . LYS A 1 74 ? -12.553 -2.375 15.471 1.00 82.19 74 LYS A N 1
ATOM 554 C CA . LYS A 1 74 ? -12.939 -3.445 16.402 1.00 82.19 74 LYS A CA 1
ATOM 555 C C . LYS A 1 74 ? -12.084 -3.491 17.668 1.00 82.19 74 LYS A C 1
ATOM 557 O O . LYS A 1 74 ? -12.144 -4.503 18.368 1.00 82.19 74 LYS A O 1
ATOM 562 N N . ASN A 1 75 ? -11.296 -2.445 17.934 1.00 84.31 75 ASN A N 1
ATOM 563 C CA . ASN A 1 75 ? -10.432 -2.306 19.112 1.00 84.31 75 ASN A CA 1
ATOM 564 C C . ASN A 1 75 ? -9.608 -3.573 19.390 1.00 84.31 75 ASN A C 1
ATOM 566 O O . ASN A 1 75 ? -9.475 -4.041 20.522 1.00 84.31 75 ASN A O 1
ATOM 570 N N . LYS A 1 76 ? -9.080 -4.192 18.327 1.00 87.88 76 LYS A N 1
ATOM 571 C CA . LYS A 1 76 ? -8.281 -5.410 18.463 1.00 87.88 76 LYS A CA 1
ATOM 572 C C . LYS A 1 76 ? -6.941 -5.068 19.104 1.00 87.88 76 LYS A C 1
ATOM 574 O O . LYS A 1 76 ? -6.217 -4.210 18.613 1.00 87.88 76 LYS A O 1
ATOM 579 N N . LYS A 1 77 ? -6.568 -5.803 20.157 1.00 86.31 77 LYS A N 1
ATOM 580 C CA . LYS A 1 77 ? -5.307 -5.597 20.897 1.00 86.31 77 LYS A CA 1
ATOM 581 C C . LYS A 1 77 ? -4.061 -5.681 20.005 1.00 86.31 77 LYS A C 1
ATOM 583 O O . LYS A 1 77 ? -3.085 -4.983 20.245 1.00 86.31 77 LYS A O 1
ATOM 588 N N . TRP A 1 78 ? -4.110 -6.505 18.959 1.00 90.62 78 TRP A N 1
ATOM 589 C CA . TRP A 1 78 ? -3.014 -6.665 18.003 1.00 90.62 78 TRP A CA 1
ATOM 590 C C . TRP A 1 78 ? -2.949 -5.563 16.934 1.00 90.62 78 TRP A C 1
ATOM 592 O O . TRP A 1 78 ? -1.952 -5.496 16.220 1.00 90.62 78 TRP A O 1
ATOM 602 N N . ALA A 1 79 ? -3.955 -4.681 16.830 1.00 91.12 79 ALA A N 1
ATOM 603 C CA . ALA A 1 79 ? -4.032 -3.670 15.774 1.00 91.12 79 ALA A CA 1
ATOM 604 C C . ALA A 1 79 ? -2.782 -2.783 15.735 1.00 91.12 79 ALA A C 1
ATOM 606 O O . ALA A 1 79 ? -2.239 -2.551 14.665 1.00 91.12 79 ALA A O 1
ATOM 607 N N . TYR A 1 80 ? -2.264 -2.356 16.889 1.00 92.44 80 TYR A N 1
ATOM 608 C CA . TYR A 1 80 ? -1.063 -1.519 16.937 1.00 92.44 80 TYR A CA 1
ATOM 609 C C . TYR A 1 80 ? 0.178 -2.216 16.358 1.00 92.44 80 TYR A C 1
ATOM 611 O O . TYR A 1 80 ? 0.865 -1.647 15.516 1.00 92.44 80 TYR A O 1
ATOM 619 N N . ILE A 1 81 ? 0.455 -3.461 16.762 1.00 93.25 81 ILE A N 1
ATOM 620 C CA . ILE A 1 81 ? 1.630 -4.202 16.272 1.00 93.25 81 ILE A CA 1
ATOM 621 C C . ILE A 1 81 ? 1.503 -4.443 14.766 1.00 93.25 81 ILE A C 1
ATOM 623 O O . ILE A 1 81 ? 2.452 -4.213 14.018 1.00 93.25 81 ILE A O 1
ATOM 627 N N . THR A 1 82 ? 0.317 -4.844 14.307 1.00 93.12 82 THR A N 1
ATOM 628 C CA . THR A 1 82 ? 0.060 -5.027 12.877 1.00 93.12 82 THR A CA 1
ATOM 629 C C . THR A 1 82 ? 0.190 -3.719 12.107 1.00 93.12 82 THR A C 1
ATOM 631 O O . THR A 1 82 ? 0.734 -3.745 11.008 1.00 93.12 82 THR A O 1
ATOM 634 N N . ALA A 1 83 ? -0.224 -2.584 12.676 1.00 94.44 83 ALA A N 1
ATOM 635 C CA . ALA A 1 83 ? -0.030 -1.273 12.068 1.00 94.44 83 ALA A CA 1
ATOM 636 C C . ALA A 1 83 ? 1.453 -0.971 11.865 1.00 94.44 83 ALA A C 1
ATOM 638 O O . ALA A 1 83 ? 1.861 -0.650 10.754 1.00 94.44 83 ALA A O 1
ATOM 639 N N . ILE A 1 84 ? 2.277 -1.148 12.897 1.00 96.25 84 ILE A N 1
ATOM 640 C CA . ILE A 1 84 ? 3.722 -0.918 12.797 1.00 96.25 84 ILE A CA 1
ATOM 641 C C . ILE A 1 84 ? 4.347 -1.811 11.717 1.00 96.25 84 ILE A C 1
ATOM 643 O O . ILE A 1 84 ? 5.035 -1.304 10.834 1.00 96.25 84 ILE A O 1
ATOM 647 N N . ILE A 1 85 ? 4.064 -3.118 11.727 1.00 96.81 85 ILE A N 1
ATOM 648 C CA . ILE A 1 85 ? 4.622 -4.063 10.744 1.00 96.81 85 ILE A CA 1
ATOM 649 C C . ILE A 1 85 ? 4.171 -3.711 9.322 1.00 96.81 85 ILE A C 1
ATOM 651 O O . ILE A 1 85 ? 4.991 -3.672 8.403 1.00 96.81 85 ILE A O 1
ATOM 655 N N . THR A 1 86 ? 2.881 -3.430 9.138 1.00 96.69 86 THR A N 1
ATOM 656 C CA . THR A 1 86 ? 2.302 -3.072 7.836 1.00 96.69 86 THR A CA 1
ATOM 657 C C . THR A 1 86 ? 2.939 -1.797 7.299 1.00 96.69 86 THR A C 1
ATOM 659 O O . THR A 1 86 ? 3.364 -1.769 6.146 1.00 96.69 86 THR A O 1
ATOM 662 N N . ASN A 1 87 ? 3.078 -0.770 8.141 1.00 97.44 87 ASN A N 1
ATOM 663 C CA . ASN A 1 87 ? 3.639 0.508 7.724 1.00 97.44 87 ASN A CA 1
ATOM 664 C C . ASN A 1 87 ? 5.143 0.431 7.445 1.00 97.44 87 ASN A C 1
ATOM 666 O O . ASN A 1 87 ? 5.600 1.001 6.460 1.00 97.44 87 ASN A O 1
ATOM 670 N N . ILE A 1 88 ? 5.908 -0.338 8.225 1.00 97.94 88 ILE A N 1
ATOM 671 C CA . ILE A 1 88 ? 7.318 -0.621 7.913 1.00 97.94 88 ILE A CA 1
ATOM 672 C C . ILE A 1 88 ? 7.432 -1.361 6.574 1.00 97.94 88 ILE A C 1
ATOM 674 O O . ILE A 1 88 ? 8.247 -0.994 5.730 1.00 97.94 88 ILE A O 1
ATOM 678 N N . THR A 1 89 ? 6.588 -2.369 6.345 1.00 97.75 89 THR A N 1
ATOM 679 C CA . THR A 1 89 ? 6.587 -3.147 5.096 1.00 97.75 89 THR A CA 1
ATOM 680 C C . THR A 1 89 ? 6.239 -2.268 3.891 1.00 97.75 89 THR A C 1
ATOM 682 O O . THR A 1 89 ? 6.926 -2.308 2.868 1.00 97.75 89 THR A O 1
ATOM 685 N N . GLY A 1 90 ? 5.210 -1.426 4.011 1.00 97.12 90 GLY A N 1
ATOM 686 C CA . GLY A 1 90 ? 4.801 -0.473 2.978 1.00 97.12 90 GLY A CA 1
ATOM 687 C C . GLY A 1 90 ? 5.865 0.589 2.695 1.00 97.12 90 GLY A C 1
ATOM 688 O O . GLY A 1 90 ? 6.151 0.893 1.537 1.00 97.12 90 GLY A O 1
ATOM 689 N N . PHE A 1 91 ? 6.521 1.088 3.744 1.00 97.88 91 PHE A N 1
ATOM 690 C CA . PHE A 1 91 ? 7.629 2.031 3.638 1.00 97.88 91 PHE A CA 1
ATOM 691 C C . PHE A 1 91 ? 8.823 1.426 2.895 1.00 97.88 91 PHE A C 1
ATOM 693 O O . PHE A 1 91 ? 9.260 1.985 1.893 1.00 97.88 91 PHE A O 1
ATOM 700 N N . ILE A 1 92 ? 9.320 0.264 3.331 1.00 97.62 92 ILE A N 1
ATOM 701 C CA . ILE A 1 92 ? 10.489 -0.394 2.725 1.00 97.62 92 ILE A CA 1
ATOM 702 C C . ILE A 1 92 ? 10.201 -0.779 1.271 1.00 97.62 92 ILE A C 1
ATOM 704 O O . ILE A 1 92 ? 11.024 -0.537 0.385 1.00 97.62 92 ILE A O 1
ATOM 708 N N . SER A 1 93 ? 9.017 -1.339 1.011 1.00 96.56 93 SER A N 1
ATOM 709 C CA . SER A 1 93 ? 8.614 -1.728 -0.341 1.00 96.56 93 SER A CA 1
ATOM 710 C C . SER A 1 93 ? 8.434 -0.538 -1.283 1.00 96.56 93 SER A C 1
ATOM 712 O O . SER A 1 93 ? 8.586 -0.704 -2.488 1.00 96.56 93 SER A O 1
ATOM 714 N N . GLY A 1 94 ? 8.129 0.665 -0.787 1.00 95.25 94 GLY A N 1
ATOM 715 C CA . GLY A 1 94 ? 8.181 1.906 -1.568 1.00 95.25 94 GLY A CA 1
ATOM 716 C C . GLY A 1 94 ? 9.603 2.444 -1.750 1.00 95.25 94 GLY A C 1
ATOM 717 O O . GLY A 1 94 ? 9.993 2.807 -2.862 1.00 95.25 94 GLY A O 1
ATOM 718 N N . LEU A 1 95 ? 10.383 2.475 -0.666 1.00 96.19 95 LEU A N 1
ATOM 719 C CA . LEU A 1 95 ? 11.666 3.171 -0.612 1.00 96.19 95 LEU A CA 1
ATOM 720 C C . LEU A 1 95 ? 12.696 2.525 -1.531 1.00 96.19 95 LEU A C 1
ATOM 722 O O . LEU A 1 95 ? 13.338 3.229 -2.305 1.00 96.19 95 LEU A O 1
ATOM 726 N N . ILE A 1 96 ? 12.837 1.198 -1.461 1.00 95.69 96 ILE A N 1
ATOM 727 C CA . ILE A 1 96 ? 13.865 0.479 -2.221 1.00 95.69 96 ILE A CA 1
ATOM 728 C C . ILE A 1 96 ? 13.688 0.709 -3.734 1.00 95.69 96 ILE A C 1
ATOM 730 O O . ILE A 1 96 ? 14.626 1.208 -4.356 1.00 95.69 96 ILE A O 1
ATOM 734 N N . PRO A 1 97 ? 12.511 0.454 -4.347 1.00 93.19 97 PRO A N 1
ATOM 735 C CA . PRO A 1 97 ? 12.311 0.725 -5.770 1.00 93.19 97 PRO A CA 1
ATOM 736 C C . PRO A 1 97 ? 12.498 2.196 -6.134 1.00 93.19 97 PRO A C 1
ATOM 738 O O . PRO A 1 97 ? 13.054 2.491 -7.187 1.00 93.19 97 PRO A O 1
ATOM 741 N N . ALA A 1 98 ? 12.048 3.122 -5.280 1.00 92.75 98 ALA A N 1
ATOM 742 C CA . ALA A 1 98 ? 12.184 4.551 -5.544 1.00 92.75 98 ALA A CA 1
ATOM 743 C C . ALA A 1 98 ? 13.657 4.976 -5.623 1.00 92.75 98 ALA A C 1
ATOM 745 O O . ALA A 1 98 ? 14.039 5.647 -6.578 1.00 92.75 98 ALA A O 1
ATOM 746 N N . LEU A 1 99 ? 14.487 4.536 -4.670 1.00 93.25 99 LEU A N 1
ATOM 747 C CA . LEU A 1 99 ? 15.924 4.817 -4.675 1.00 93.25 99 LEU A CA 1
ATOM 748 C C . LEU A 1 99 ? 16.612 4.211 -5.900 1.00 93.25 99 LEU A C 1
ATOM 750 O O . LEU A 1 99 ? 17.379 4.898 -6.566 1.00 93.25 99 LEU A O 1
ATOM 754 N N . LEU A 1 100 ? 16.306 2.954 -6.236 1.00 92.12 100 LEU A N 1
ATOM 755 C CA . LEU A 1 100 ? 16.900 2.284 -7.397 1.00 92.12 100 LEU A CA 1
ATOM 756 C C . LEU A 1 100 ? 16.555 2.979 -8.720 1.00 92.12 100 LEU A C 1
ATOM 758 O O . LEU A 1 100 ? 17.425 3.131 -9.573 1.00 92.12 100 LEU A O 1
ATOM 762 N N . ILE A 1 101 ? 15.311 3.435 -8.882 1.00 88.06 101 ILE A N 1
ATOM 763 C CA . ILE A 1 101 ? 14.882 4.186 -10.070 1.00 88.06 101 ILE A CA 1
ATOM 764 C C . ILE A 1 101 ? 15.576 5.555 -10.127 1.00 88.06 101 ILE A C 1
ATOM 766 O O . ILE A 1 101 ? 16.050 5.957 -11.186 1.00 88.06 101 ILE A O 1
ATOM 770 N N . MET A 1 102 ? 15.687 6.264 -8.999 1.00 88.75 102 MET A N 1
ATOM 771 C CA . MET A 1 102 ? 16.374 7.562 -8.950 1.00 88.75 102 MET A CA 1
ATOM 772 C C . MET A 1 102 ? 17.873 7.453 -9.253 1.00 88.75 102 MET A C 1
ATOM 774 O O . MET A 1 102 ? 18.425 8.348 -9.888 1.00 88.75 102 MET A O 1
ATOM 778 N N . LEU A 1 103 ? 18.530 6.362 -8.841 1.00 87.50 103 LEU A N 1
ATOM 779 C CA . LEU A 1 103 ? 19.962 6.140 -9.086 1.00 87.50 103 LEU A CA 1
ATOM 780 C C . LEU A 1 103 ? 20.317 6.100 -10.577 1.00 87.50 103 LEU A C 1
ATOM 782 O O . LEU A 1 103 ? 21.410 6.519 -10.944 1.00 87.50 103 LEU A O 1
ATOM 786 N N . ILE A 1 104 ? 19.402 5.635 -11.431 1.00 85.31 104 ILE A N 1
ATOM 787 C CA . ILE A 1 104 ? 19.594 5.608 -12.889 1.00 85.31 104 ILE A CA 1
ATOM 788 C C . ILE A 1 104 ? 19.010 6.838 -13.601 1.00 85.31 104 ILE A C 1
ATOM 790 O O . ILE A 1 104 ? 18.831 6.821 -14.815 1.00 85.31 104 ILE A O 1
ATOM 794 N N . GLY A 1 105 ? 18.681 7.903 -12.862 1.00 78.81 105 GLY A N 1
ATOM 795 C CA . GLY A 1 105 ? 18.097 9.123 -13.427 1.00 78.81 105 GLY A CA 1
ATOM 796 C C . GLY A 1 105 ? 16.622 8.991 -13.820 1.00 78.81 105 GLY A C 1
ATOM 797 O O . GLY A 1 105 ? 16.110 9.817 -14.573 1.00 78.81 105 GLY A O 1
ATOM 798 N N . GLY A 1 106 ? 15.926 7.963 -13.324 1.00 74.44 106 GLY A N 1
ATOM 799 C CA . GLY A 1 106 ? 14.486 7.813 -13.504 1.00 74.44 106 GLY A CA 1
ATOM 800 C C . GLY A 1 106 ? 13.680 8.885 -12.760 1.00 74.44 106 GLY A C 1
ATOM 801 O O . GLY A 1 106 ? 14.211 9.671 -11.975 1.00 74.44 106 GLY A O 1
ATOM 802 N N . SER A 1 107 ? 12.366 8.917 -13.006 1.00 72.38 107 SER A N 1
ATOM 803 C CA . SER A 1 107 ? 11.479 9.960 -12.469 1.00 72.38 107 SER A CA 1
ATOM 804 C C . SER A 1 107 ? 11.587 10.110 -10.948 1.00 72.38 107 SER A C 1
ATOM 806 O O . SER A 1 107 ? 11.407 9.152 -10.190 1.00 72.38 107 SER A O 1
ATOM 808 N N . SER A 1 108 ? 11.785 11.352 -10.504 1.00 66.56 108 SER A N 1
ATOM 809 C CA . SER A 1 108 ? 11.769 11.740 -9.093 1.00 66.56 108 SER A CA 1
ATOM 810 C C . SER A 1 108 ? 10.367 11.700 -8.474 1.00 66.56 108 SER A C 1
ATOM 812 O O . SER A 1 108 ? 10.246 11.735 -7.254 1.00 66.56 108 SER A O 1
ATOM 814 N N . PHE A 1 109 ? 9.310 11.571 -9.283 1.00 71.19 109 PHE A N 1
ATOM 815 C CA . PHE A 1 109 ? 7.919 11.455 -8.841 1.00 71.19 109 PHE A CA 1
ATOM 816 C C . PHE A 1 109 ? 7.342 10.089 -9.240 1.00 71.19 109 PHE A C 1
ATOM 818 O O . PHE A 1 109 ? 6.492 9.969 -10.122 1.00 71.19 109 PHE A O 1
ATOM 825 N N . SER A 1 110 ? 7.838 9.023 -8.603 1.00 78.50 110 SER A N 1
ATOM 826 C CA . SER A 1 110 ? 7.364 7.655 -8.845 1.00 78.50 110 SER A CA 1
ATOM 827 C C . SER A 1 110 ? 6.243 7.242 -7.872 1.00 78.50 110 SER A C 1
ATOM 829 O O . SER A 1 110 ? 6.241 7.663 -6.709 1.00 78.50 110 SER A O 1
ATOM 831 N N . PRO A 1 111 ? 5.311 6.355 -8.283 1.00 82.56 111 PRO A N 1
ATOM 832 C CA . PRO A 1 111 ? 4.316 5.772 -7.376 1.00 82.56 111 PRO A CA 1
ATOM 833 C C . PRO A 1 111 ? 4.934 5.074 -6.156 1.00 82.56 111 PRO A C 1
ATOM 835 O O . PRO A 1 111 ? 4.338 5.055 -5.077 1.00 82.56 111 PRO A O 1
ATOM 838 N N . SER A 1 112 ? 6.139 4.515 -6.307 1.00 89.00 112 SER A N 1
ATOM 839 C CA . SER A 1 112 ? 6.910 3.914 -5.215 1.00 89.00 112 SER A CA 1
ATOM 840 C C . SER A 1 112 ? 7.298 4.952 -4.164 1.00 89.00 112 SER A C 1
ATOM 842 O O . SER A 1 112 ? 7.156 4.684 -2.977 1.00 89.00 112 SER A O 1
ATOM 844 N N . LEU A 1 113 ? 7.702 6.157 -4.581 1.00 90.94 113 LEU A N 1
ATOM 845 C CA . LEU A 1 113 ? 8.060 7.241 -3.666 1.00 90.94 113 LEU A CA 1
ATOM 846 C C . LEU A 1 113 ? 6.846 7.786 -2.904 1.00 90.94 113 LEU A C 1
ATOM 848 O O . LEU A 1 113 ? 6.918 7.990 -1.693 1.00 90.94 113 LEU A O 1
ATOM 852 N N . LEU A 1 114 ? 5.714 7.983 -3.588 1.00 90.62 114 LEU A N 1
ATOM 853 C CA . LEU A 1 114 ? 4.472 8.396 -2.928 1.00 90.62 114 LEU A CA 1
ATOM 854 C C . LEU A 1 114 ? 4.049 7.371 -1.865 1.00 90.62 114 LEU A C 1
ATOM 856 O O . LEU A 1 114 ? 3.690 7.744 -0.746 1.00 90.62 114 LEU A O 1
ATOM 860 N N . ARG A 1 115 ? 4.153 6.075 -2.197 1.00 92.62 115 ARG A N 1
ATOM 861 C CA . ARG A 1 115 ? 3.933 4.976 -1.251 1.00 92.62 115 ARG A CA 1
ATOM 862 C C . ARG A 1 115 ? 4.891 5.062 -0.056 1.00 92.62 115 ARG A C 1
ATOM 864 O O . ARG A 1 115 ? 4.453 4.932 1.081 1.00 92.62 115 ARG A O 1
ATOM 871 N N . THR A 1 116 ? 6.175 5.324 -0.280 1.00 95.50 116 THR A N 1
ATOM 872 C CA . THR A 1 116 ? 7.146 5.515 0.808 1.00 95.50 116 THR A CA 1
ATOM 873 C C . THR A 1 116 ? 6.683 6.580 1.793 1.00 95.50 116 THR A C 1
ATOM 875 O O . THR A 1 116 ? 6.635 6.328 2.995 1.00 95.50 116 THR A O 1
ATOM 878 N N . PHE A 1 117 ? 6.307 7.761 1.296 1.00 95.69 117 PHE A N 1
ATOM 879 C CA . PHE A 1 117 ? 5.936 8.878 2.159 1.00 95.69 117 PHE A CA 1
ATOM 880 C C . PHE A 1 117 ? 4.643 8.633 2.931 1.00 95.69 117 PHE A C 1
ATOM 882 O O . PHE A 1 117 ? 4.611 8.917 4.126 1.00 95.69 117 PHE A O 1
ATOM 889 N N . ILE A 1 118 ? 3.598 8.080 2.300 1.00 95.88 118 ILE A N 1
ATOM 890 C CA . ILE A 1 118 ? 2.327 7.828 3.000 1.00 95.88 118 ILE A CA 1
ATOM 891 C C . ILE A 1 118 ? 2.534 6.857 4.174 1.00 95.88 118 ILE A C 1
ATOM 893 O O . ILE A 1 118 ? 2.122 7.154 5.294 1.00 95.88 118 ILE A O 1
ATOM 897 N N . TYR A 1 119 ? 3.257 5.755 3.952 1.00 97.12 119 TYR A N 1
ATOM 898 C CA . TYR A 1 119 ? 3.537 4.762 4.990 1.00 97.12 119 TYR A CA 1
ATOM 899 C C . TYR A 1 119 ? 4.498 5.291 6.064 1.00 97.12 119 TYR A C 1
ATOM 901 O O . TYR A 1 119 ? 4.324 4.995 7.246 1.00 97.12 119 TYR A O 1
ATOM 909 N N . LEU A 1 120 ? 5.474 6.124 5.686 1.00 97.62 120 LEU A N 1
ATOM 910 C CA . LEU A 1 120 ? 6.368 6.780 6.640 1.00 97.62 120 LEU A CA 1
ATOM 911 C C . LEU A 1 120 ? 5.616 7.751 7.555 1.00 97.62 120 LEU A C 1
ATOM 913 O O . LEU A 1 120 ? 5.824 7.733 8.765 1.00 97.62 120 LEU A O 1
ATOM 917 N N . ILE A 1 121 ? 4.735 8.586 6.995 1.00 97.12 121 ILE A N 1
ATOM 918 C CA . ILE A 1 121 ? 3.938 9.547 7.768 1.00 97.12 121 ILE A CA 1
ATOM 919 C C . ILE A 1 121 ? 3.097 8.805 8.804 1.00 97.12 121 ILE A C 1
ATOM 921 O O . ILE A 1 121 ? 3.100 9.176 9.977 1.00 97.12 121 ILE A O 1
ATOM 925 N N . ILE A 1 122 ? 2.418 7.732 8.399 1.00 96.44 122 ILE A N 1
ATOM 926 C CA . ILE A 1 122 ? 1.612 6.928 9.320 1.00 96.44 122 ILE A CA 1
ATOM 927 C C . ILE A 1 122 ? 2.494 6.291 10.393 1.00 96.44 122 ILE A C 1
ATOM 929 O O . ILE A 1 122 ? 2.159 6.377 11.573 1.00 96.44 122 ILE A O 1
ATOM 933 N N . LEU A 1 123 ? 3.637 5.710 10.017 1.00 96.81 123 LEU A N 1
ATOM 934 C CA . LEU A 1 123 ? 4.575 5.122 10.971 1.00 96.81 123 LEU A CA 1
ATOM 935 C C . LEU A 1 123 ? 5.024 6.146 12.022 1.00 96.81 123 LEU A C 1
ATOM 937 O O . LEU A 1 123 ? 4.979 5.852 13.213 1.00 96.81 123 LEU A O 1
ATOM 941 N N . ILE A 1 124 ? 5.391 7.360 11.601 1.00 97.06 124 ILE A N 1
ATOM 942 C CA . ILE A 1 124 ? 5.774 8.450 12.508 1.00 97.06 124 ILE A CA 1
ATOM 943 C C . ILE A 1 124 ? 4.622 8.794 13.452 1.00 97.06 124 ILE A C 1
ATOM 945 O O . ILE A 1 124 ? 4.837 8.895 14.658 1.00 97.06 124 ILE A O 1
ATOM 949 N N . LEU A 1 125 ? 3.397 8.933 12.935 1.00 95.69 125 LEU A N 1
ATOM 950 C CA . LEU A 1 125 ? 2.230 9.210 13.772 1.00 95.69 125 LEU A CA 1
ATOM 951 C C . LEU A 1 125 ? 2.003 8.101 14.802 1.00 95.69 125 LEU A C 1
ATOM 953 O O . LEU A 1 125 ? 1.773 8.404 15.966 1.00 95.69 125 LEU A O 1
ATOM 957 N N . LEU A 1 126 ? 2.120 6.830 14.414 1.00 94.44 126 LEU A N 1
ATOM 958 C CA . LEU A 1 126 ? 1.948 5.690 15.319 1.00 94.44 126 LEU A CA 1
ATOM 959 C C . LEU A 1 126 ? 2.995 5.645 16.442 1.00 94.44 126 LEU A C 1
ATOM 961 O O . LEU A 1 126 ? 2.695 5.146 17.526 1.00 94.44 126 LEU A O 1
ATOM 965 N N . LEU A 1 127 ? 4.198 6.176 16.208 1.00 93.94 127 LEU A N 1
ATOM 966 C CA . LEU A 1 127 ? 5.248 6.275 17.226 1.00 93.94 127 LEU A CA 1
ATOM 967 C C . LEU A 1 127 ? 4.979 7.379 18.261 1.00 93.94 127 LEU A C 1
ATOM 969 O O . LEU A 1 127 ? 5.557 7.347 19.347 1.00 93.94 127 LEU A O 1
ATOM 973 N N . ILE A 1 128 ? 4.087 8.332 17.972 1.00 95.19 128 ILE A N 1
ATOM 974 C CA . ILE A 1 128 ? 3.685 9.366 18.928 1.00 95.19 128 ILE A CA 1
ATOM 975 C C . ILE A 1 128 ? 2.706 8.745 19.945 1.00 95.19 128 ILE A C 1
ATOM 977 O O . ILE A 1 128 ? 1.627 8.290 19.547 1.00 95.19 128 ILE A O 1
ATOM 981 N N . PRO A 1 129 ? 2.993 8.788 21.266 1.00 91.31 129 PRO A N 1
ATOM 982 C CA . PRO A 1 129 ? 2.171 8.130 22.290 1.00 91.31 129 PRO A CA 1
ATOM 983 C C . PRO A 1 129 ? 0.682 8.480 22.209 1.00 91.31 129 PRO A C 1
ATOM 985 O O . PRO A 1 129 ? -0.172 7.603 22.272 1.00 91.31 129 PRO A O 1
ATOM 988 N N . SER A 1 130 ? 0.366 9.751 21.946 1.00 92.00 130 SER A N 1
ATOM 989 C CA . SER A 1 130 ? -1.024 10.212 21.892 1.00 92.00 130 SER A CA 1
ATOM 990 C C . SER A 1 130 ? -1.840 9.668 20.707 1.00 92.00 130 SER A C 1
ATOM 992 O O . SER A 1 130 ? -3.067 9.654 20.764 1.00 92.00 130 SER A O 1
ATOM 994 N N . PHE A 1 131 ? -1.189 9.230 19.626 1.00 91.25 131 PHE A N 1
ATOM 995 C CA . PHE A 1 131 ? -1.842 8.548 18.503 1.00 91.25 131 PHE A CA 1
ATOM 996 C C . PHE A 1 131 ? -1.960 7.046 18.765 1.00 91.25 131 PHE A C 1
ATOM 998 O O . PHE A 1 131 ? -2.974 6.442 18.419 1.00 91.25 131 PHE A O 1
ATOM 1005 N N . LYS A 1 132 ? -0.959 6.456 19.429 1.00 90.38 132 LYS A N 1
ATOM 1006 C CA . LYS A 1 132 ? -1.022 5.074 19.911 1.00 90.38 132 LYS A CA 1
ATOM 1007 C C . LYS A 1 132 ? -2.196 4.869 20.869 1.00 90.38 132 LYS A C 1
ATOM 1009 O O . LYS A 1 132 ? -2.945 3.914 20.704 1.00 90.38 132 LYS A O 1
ATOM 1014 N N . GLU A 1 133 ? -2.371 5.755 21.844 1.00 89.38 133 GLU A N 1
ATOM 1015 C CA . GLU A 1 133 ? -3.478 5.695 22.809 1.00 89.38 133 GLU A CA 1
ATOM 1016 C C . GLU A 1 133 ? -4.838 5.829 22.117 1.00 89.38 133 GLU A C 1
ATOM 1018 O O . GLU A 1 133 ? -5.739 5.031 22.373 1.00 89.38 133 GLU A O 1
ATOM 1023 N N . ALA A 1 134 ? -4.947 6.742 21.145 1.00 87.75 134 ALA A N 1
ATOM 1024 C CA . ALA A 1 134 ? -6.171 6.958 20.376 1.00 87.75 134 ALA A CA 1
ATOM 1025 C C . ALA A 1 134 ? -6.657 5.711 19.612 1.00 87.75 134 ALA A C 1
ATOM 1027 O O . ALA A 1 134 ? -7.846 5.583 19.327 1.00 87.75 134 ALA A O 1
ATOM 1028 N N . LEU A 1 135 ? -5.779 4.755 19.282 1.00 86.56 135 LEU A N 1
ATOM 1029 C CA . LEU A 1 135 ? -6.195 3.493 18.654 1.00 86.56 135 LEU A CA 1
ATOM 1030 C C . LEU A 1 135 ? -7.057 2.637 19.585 1.00 86.56 135 LEU A C 1
ATOM 1032 O O . LEU A 1 135 ? -7.968 1.952 19.112 1.00 86.56 135 LEU A O 1
ATOM 1036 N N . PHE A 1 136 ? -6.781 2.694 20.887 1.00 84.12 136 PHE A N 1
ATOM 1037 C CA . PHE A 1 136 ? -7.431 1.883 21.914 1.00 84.12 136 PHE A CA 1
ATOM 1038 C C . PHE A 1 136 ? -8.601 2.589 22.597 1.00 84.12 136 PHE A C 1
ATOM 1040 O O . PHE A 1 136 ? -9.276 1.964 23.410 1.00 84.12 136 PHE A O 1
ATOM 1047 N N . GLU A 1 137 ? -8.866 3.854 22.262 1.00 82.25 137 GLU A N 1
ATOM 1048 C CA . GLU A 1 137 ? -10.059 4.551 22.736 1.00 82.25 137 GLU A CA 1
ATOM 1049 C C . GLU A 1 137 ? -11.310 3.795 22.275 1.00 82.25 137 GLU A C 1
ATOM 1051 O O . GLU A 1 137 ? -11.559 3.614 21.070 1.00 82.25 137 GLU A O 1
ATOM 1056 N N . ASP A 1 138 ? -12.071 3.313 23.258 1.00 68.25 138 ASP A N 1
ATOM 1057 C CA . ASP A 1 138 ? -13.326 2.624 23.026 1.00 68.25 138 ASP A CA 1
ATOM 1058 C C . ASP A 1 138 ? -14.344 3.627 22.512 1.00 68.25 138 ASP A C 1
ATOM 1060 O O . ASP A 1 138 ? -14.725 4.585 23.184 1.00 68.25 138 ASP A O 1
ATOM 1064 N N . GLU A 1 139 ? -14.803 3.387 21.295 1.00 63.66 139 GLU A N 1
ATOM 1065 C CA . GLU A 1 139 ? -15.864 4.174 20.719 1.00 63.66 139 GLU A CA 1
ATOM 1066 C C . GLU A 1 139 ? -16.881 3.285 20.037 1.00 63.66 139 GLU A C 1
ATOM 1068 O O . GLU A 1 139 ? -16.558 2.398 19.244 1.00 63.66 139 GLU A O 1
ATOM 1073 N N . SER A 1 140 ? -18.142 3.584 20.324 1.00 53.69 140 SER A N 1
ATOM 1074 C CA . SER A 1 140 ? -19.322 2.945 19.763 1.00 53.69 140 SER A CA 1
ATOM 1075 C C . SER A 1 140 ? -19.581 3.405 18.322 1.00 53.69 140 SER A C 1
ATOM 1077 O O . SER A 1 140 ? -20.667 3.870 17.978 1.00 53.69 140 SER A O 1
ATOM 1079 N N . GLU A 1 141 ? -18.591 3.303 17.431 1.00 55.88 141 GLU A N 1
ATOM 1080 C CA . GLU A 1 141 ? -18.817 3.666 16.034 1.00 55.88 141 GLU A CA 1
ATOM 1081 C C . GLU A 1 141 ? -19.689 2.601 15.338 1.00 55.88 141 GLU A C 1
ATOM 1083 O O . GLU A 1 141 ? -19.257 1.481 15.057 1.00 55.88 141 GLU A O 1
ATOM 1088 N N . LYS A 1 142 ? -20.938 2.968 15.012 1.00 52.84 142 LYS A N 1
ATOM 1089 C CA . LYS A 1 142 ? -21.921 2.170 14.245 1.00 52.84 142 LYS A CA 1
ATOM 1090 C C . LYS A 1 142 ? -21.590 2.092 12.740 1.00 52.84 142 LYS A C 1
ATOM 1092 O O . LYS A 1 142 ? -22.476 2.176 11.889 1.00 52.84 142 LYS A O 1
ATOM 1097 N N . GLY A 1 143 ? -20.314 1.955 12.385 1.00 54.25 143 GLY A N 1
ATOM 1098 C CA . GLY A 1 143 ? -19.863 1.774 11.005 1.00 54.25 143 GLY A CA 1
ATOM 1099 C C . GLY A 1 143 ? -19.764 0.294 10.646 1.00 54.25 143 GLY A C 1
ATOM 1100 O O . GLY A 1 143 ? -18.989 -0.438 11.259 1.00 54.25 143 GLY A O 1
ATOM 1101 N N . SER A 1 144 ? -20.507 -0.159 9.631 1.00 62.44 144 SER A N 1
ATOM 1102 C CA . SER A 1 144 ? -20.370 -1.540 9.160 1.00 62.44 144 SER A CA 1
ATOM 1103 C C . SER A 1 144 ? -18.972 -1.764 8.578 1.00 62.44 144 SER A C 1
ATOM 1105 O O . SER A 1 144 ? -18.529 -1.044 7.681 1.00 62.44 144 SER A O 1
ATOM 1107 N N . VAL A 1 145 ? -18.288 -2.796 9.073 1.00 63.22 145 VAL A N 1
ATOM 1108 C CA . VAL A 1 145 ? -17.005 -3.299 8.551 1.00 63.22 145 VAL A CA 1
ATOM 1109 C C . VAL A 1 145 ? -17.069 -3.500 7.040 1.00 63.22 145 VAL A C 1
ATOM 1111 O O . VAL A 1 145 ? -16.138 -3.134 6.326 1.00 63.22 145 VAL A O 1
ATOM 1114 N N . SER A 1 146 ? -18.202 -4.018 6.563 1.00 66.00 146 SER A N 1
ATOM 1115 C CA . SER A 1 146 ? -18.435 -4.290 5.149 1.00 66.00 146 SER A CA 1
ATOM 1116 C C . SER A 1 146 ? -18.351 -3.034 4.288 1.00 66.00 146 SER A C 1
ATOM 1118 O O . SER A 1 146 ? -17.854 -3.115 3.177 1.00 66.00 146 SER A O 1
ATOM 1120 N N . THR A 1 147 ? -18.807 -1.882 4.793 1.00 70.12 147 THR A N 1
ATOM 1121 C CA . THR A 1 147 ? -18.866 -0.625 4.033 1.00 70.12 147 THR A CA 1
ATOM 1122 C C . THR A 1 147 ? -17.479 -0.015 3.846 1.00 70.12 147 THR A C 1
ATOM 1124 O O . THR A 1 147 ? -17.176 0.517 2.783 1.00 70.12 147 THR A O 1
ATOM 1127 N N . ASN A 1 148 ? -16.615 -0.113 4.861 1.00 69.25 148 ASN A N 1
ATOM 1128 C CA . ASN A 1 148 ? -15.251 0.414 4.766 1.00 69.25 148 ASN A CA 1
ATOM 1129 C C . ASN A 1 148 ? -14.375 -0.495 3.898 1.00 69.25 148 ASN A C 1
ATOM 1131 O O . ASN A 1 148 ? -13.661 -0.004 3.030 1.00 69.25 148 ASN A O 1
ATOM 1135 N N . LEU A 1 149 ? -14.486 -1.818 4.075 1.00 73.12 149 LEU A N 1
ATOM 1136 C CA . LEU A 1 149 ? -13.750 -2.779 3.256 1.00 73.12 149 LEU A CA 1
ATOM 1137 C C . LEU A 1 149 ? -14.195 -2.733 1.788 1.00 73.12 149 LEU A C 1
ATOM 1139 O O . LEU A 1 149 ? -13.351 -2.754 0.897 1.00 73.12 149 LEU A O 1
ATOM 1143 N N . SER A 1 150 ? -15.499 -2.591 1.518 1.00 80.62 150 SER A N 1
ATOM 1144 C CA . SER A 1 150 ? -15.982 -2.421 0.146 1.00 80.62 150 SER A CA 1
ATOM 1145 C C . SER A 1 150 ? -15.440 -1.153 -0.505 1.00 80.62 150 SER A C 1
ATOM 1147 O O . SER A 1 150 ? -15.080 -1.191 -1.672 1.00 80.62 150 SER A O 1
ATOM 1149 N N . ALA A 1 151 ? -15.338 -0.039 0.230 1.00 76.75 151 ALA A N 1
ATOM 1150 C CA . ALA A 1 151 ? -14.799 1.207 -0.317 1.00 76.75 151 ALA A CA 1
ATOM 1151 C C . ALA A 1 151 ? -13.309 1.080 -0.686 1.00 76.75 151 ALA A C 1
ATOM 1153 O O . ALA A 1 151 ? -12.913 1.524 -1.761 1.00 76.75 151 ALA A O 1
ATOM 1154 N N . VAL A 1 152 ? -12.511 0.410 0.156 1.00 80.38 152 VAL A N 1
ATOM 1155 C CA . VAL A 1 152 ? -11.084 0.126 -0.105 1.00 80.38 152 VAL A CA 1
ATOM 1156 C C . VAL A 1 152 ? -10.884 -0.787 -1.320 1.00 80.38 152 VAL A C 1
ATOM 1158 O O . VAL A 1 152 ? -9.820 -0.760 -1.919 1.00 80.38 152 VAL A O 1
ATOM 1161 N N . LEU A 1 153 ? -11.888 -1.567 -1.723 1.00 82.88 153 LEU A N 1
ATOM 1162 C CA . LEU A 1 153 ? -11.818 -2.409 -2.922 1.00 82.88 153 LEU A CA 1
ATOM 1163 C C . LEU A 1 153 ? -12.376 -1.704 -4.165 1.00 82.88 153 LEU A C 1
ATOM 1165 O O . LEU A 1 153 ? -11.740 -1.708 -5.217 1.00 82.88 153 LEU A O 1
ATOM 1169 N N . ILE A 1 154 ? -13.535 -1.054 -4.040 1.00 85.94 154 ILE A N 1
ATOM 1170 C CA . ILE A 1 154 ? -14.218 -0.392 -5.159 1.00 85.94 154 ILE A CA 1
ATOM 1171 C C . ILE A 1 154 ? -13.406 0.802 -5.661 1.00 85.94 154 ILE A C 1
ATOM 1173 O O . ILE A 1 154 ? -13.242 0.943 -6.867 1.00 85.94 154 ILE A O 1
ATOM 1177 N N . ILE A 1 155 ? -12.890 1.659 -4.770 1.00 84.62 155 ILE A N 1
ATOM 1178 C CA . ILE A 1 155 ? -12.222 2.902 -5.185 1.00 84.62 155 ILE A CA 1
ATOM 1179 C C . ILE A 1 155 ? -10.937 2.610 -5.980 1.00 84.62 155 ILE A C 1
ATOM 1181 O O . ILE A 1 155 ? -10.849 3.080 -7.115 1.00 84.62 155 ILE A O 1
ATOM 1185 N N . PRO A 1 156 ? -9.971 1.805 -5.486 1.00 81.12 156 PRO A N 1
ATOM 1186 C CA . PRO A 1 156 ? -8.825 1.405 -6.300 1.00 81.12 156 PRO A CA 1
ATOM 1187 C C . PRO A 1 156 ? -9.240 0.630 -7.539 1.00 81.12 156 PRO A C 1
ATOM 1189 O O . PRO A 1 156 ? -8.649 0.837 -8.587 1.00 81.12 156 PRO A O 1
ATOM 1192 N N . GLY A 1 157 ? -10.260 -0.231 -7.444 1.00 82.69 157 GLY A N 1
ATOM 1193 C CA . GLY A 1 157 ? -10.722 -1.014 -8.583 1.00 82.69 157 GLY A CA 1
ATOM 1194 C C . GLY A 1 157 ? -11.229 -0.142 -9.737 1.00 82.69 157 GLY A C 1
ATOM 1195 O O . GLY A 1 157 ? -10.877 -0.374 -10.894 1.00 82.69 157 GLY A O 1
ATOM 1196 N N . LEU A 1 158 ? -11.986 0.915 -9.429 1.00 86.44 158 LEU A N 1
ATOM 1197 C CA . LEU A 1 158 ? -12.417 1.917 -10.407 1.00 86.44 158 LEU A CA 1
ATOM 1198 C C . LEU A 1 158 ? -11.230 2.700 -10.968 1.00 86.44 158 LEU A C 1
ATOM 1200 O O . LEU A 1 158 ? -11.139 2.869 -12.182 1.00 86.44 158 LEU A O 1
ATOM 1204 N N . ILE A 1 159 ? -10.306 3.138 -10.106 1.00 84.06 159 ILE A N 1
ATOM 1205 C CA . ILE A 1 159 ? -9.106 3.865 -10.540 1.00 84.06 159 ILE A CA 1
ATOM 1206 C C . ILE A 1 159 ? -8.273 2.999 -11.488 1.00 84.06 159 ILE A C 1
ATOM 1208 O O . ILE A 1 159 ? -7.918 3.471 -12.559 1.00 84.06 159 ILE A O 1
ATOM 1212 N N . LEU A 1 160 ? -8.024 1.733 -11.151 1.00 80.50 160 LEU A N 1
ATOM 1213 C CA . LEU A 1 160 ? -7.274 0.784 -11.980 1.00 80.50 160 LEU A CA 1
ATOM 1214 C C . LEU A 1 160 ? -7.973 0.496 -13.312 1.00 80.50 160 LEU A C 1
ATOM 1216 O O . LEU A 1 160 ? -7.322 0.443 -14.354 1.00 80.50 160 LEU A O 1
ATOM 1220 N N . SER A 1 161 ? -9.302 0.374 -13.297 1.00 82.12 161 SER A N 1
ATOM 1221 C CA . SER A 1 161 ? -10.087 0.184 -14.522 1.00 82.12 161 SER A CA 1
ATOM 1222 C C . SER A 1 161 ? -9.941 1.387 -15.462 1.00 82.12 161 SER A C 1
ATOM 1224 O O . SER A 1 161 ? -9.723 1.215 -16.660 1.00 82.12 161 SER A O 1
ATOM 1226 N N . LEU A 1 162 ? -9.987 2.608 -14.916 1.00 77.75 162 LEU A N 1
ATOM 1227 C CA . LEU A 1 162 ? -9.820 3.856 -15.670 1.00 77.75 162 LEU A CA 1
ATOM 1228 C C . LEU A 1 162 ? -8.367 4.137 -16.064 1.00 77.75 162 LEU A C 1
ATOM 1230 O O . LEU A 1 162 ? -8.124 4.750 -17.102 1.00 77.75 162 LEU A O 1
ATOM 1234 N N . GLN A 1 163 ? -7.401 3.681 -15.266 1.00 73.94 163 GLN A N 1
ATOM 1235 C CA . GLN A 1 163 ? -5.973 3.867 -15.518 1.00 73.94 163 GLN A CA 1
ATOM 1236 C C . GLN A 1 163 ? -5.590 3.321 -16.893 1.00 73.94 163 GLN A C 1
ATOM 1238 O O . GLN A 1 163 ? -4.780 3.926 -17.591 1.00 73.94 163 GLN A O 1
ATOM 1243 N N . THR A 1 164 ? -6.251 2.248 -17.333 1.00 67.38 164 THR A N 1
ATOM 1244 C CA . THR A 1 164 ? -6.013 1.685 -18.661 1.00 67.38 164 THR A CA 1
ATOM 1245 C C . THR A 1 164 ? -6.369 2.608 -19.818 1.00 67.38 164 THR A C 1
ATOM 1247 O O . THR A 1 164 ? -5.738 2.531 -20.863 1.00 67.38 164 THR A O 1
ATOM 1250 N N . LEU A 1 165 ? -7.308 3.534 -19.626 1.00 69.94 165 LEU A N 1
ATOM 1251 C CA . LEU A 1 165 ? -7.674 4.529 -20.633 1.00 69.94 165 LEU A CA 1
ATOM 1252 C C . LEU A 1 165 ? -6.731 5.737 -20.603 1.00 69.94 165 LEU A C 1
ATOM 1254 O O . LEU A 1 165 ? -6.431 6.320 -21.639 1.00 69.94 165 LEU A O 1
ATOM 1258 N N . ILE A 1 166 ? -6.260 6.110 -19.410 1.00 69.88 166 ILE A N 1
ATOM 1259 C CA . ILE A 1 166 ? -5.483 7.336 -19.184 1.00 69.88 166 ILE A CA 1
ATOM 1260 C C . ILE A 1 166 ? -3.997 7.125 -19.493 1.00 69.88 166 ILE A C 1
ATOM 1262 O O . ILE A 1 166 ? -3.335 8.020 -20.011 1.00 69.88 166 ILE A O 1
ATOM 1266 N N . VAL A 1 167 ? -3.464 5.947 -19.165 1.00 68.19 167 VAL A N 1
ATOM 1267 C CA . VAL A 1 167 ? -2.021 5.653 -19.206 1.00 68.19 167 VAL A CA 1
ATOM 1268 C C . VAL A 1 167 ? -1.650 4.774 -20.410 1.00 68.19 167 VAL A C 1
ATOM 1270 O O . VAL A 1 167 ? -0.472 4.549 -20.682 1.00 68.19 167 VAL A O 1
ATOM 1273 N N . ALA A 1 168 ? -2.640 4.337 -21.198 1.00 63.50 168 ALA A N 1
ATOM 1274 C CA . ALA A 1 168 ? -2.422 3.667 -22.480 1.00 63.50 168 ALA A CA 1
ATOM 1275 C C . ALA A 1 168 ? -1.507 4.444 -23.451 1.00 63.50 168 ALA A C 1
ATOM 1277 O O . ALA A 1 168 ? -0.670 3.800 -24.082 1.00 63.50 168 ALA A O 1
ATOM 1278 N N . PRO A 1 169 ? -1.591 5.786 -23.584 1.00 62.97 169 PRO A N 1
ATOM 1279 C CA . PRO A 1 169 ? -0.719 6.527 -24.500 1.00 62.97 169 PRO A CA 1
ATOM 1280 C C . PRO A 1 169 ? 0.767 6.488 -24.121 1.00 62.97 169 PRO A C 1
ATOM 1282 O O . PRO A 1 169 ? 1.615 6.698 -24.979 1.00 62.97 169 PRO A O 1
ATOM 1285 N N . THR A 1 170 ? 1.107 6.209 -22.857 1.00 59.94 170 THR A N 1
ATOM 1286 C CA . THR A 1 170 ? 2.505 6.194 -22.382 1.00 59.94 170 THR A CA 1
ATOM 1287 C C . THR A 1 170 ? 3.183 4.830 -22.538 1.00 59.94 170 THR A C 1
ATOM 1289 O O . THR A 1 170 ? 4.263 4.618 -21.998 1.00 59.94 170 THR A O 1
ATOM 1292 N N . HIS A 1 171 ? 2.529 3.886 -23.213 1.00 61.88 171 HIS A N 1
ATOM 1293 C CA . HIS A 1 171 ? 2.954 2.491 -23.353 1.00 61.88 171 HIS A CA 1
ATOM 1294 C C . HIS A 1 171 ? 2.852 2.029 -24.815 1.00 61.88 171 HIS A C 1
ATOM 1296 O O . HIS A 1 171 ? 2.507 0.884 -25.110 1.00 61.88 171 HIS A O 1
ATOM 1302 N N . ILE A 1 172 ? 3.119 2.954 -25.735 1.00 63.38 172 ILE A N 1
ATOM 1303 C CA . ILE A 1 172 ? 3.332 2.658 -27.148 1.00 63.38 172 ILE A CA 1
ATOM 1304 C C . ILE A 1 172 ? 4.807 2.269 -27.291 1.00 63.38 172 ILE A C 1
ATOM 1306 O O . ILE A 1 172 ? 5.682 3.085 -27.011 1.00 63.38 172 ILE A O 1
ATOM 1310 N N . ILE A 1 173 ? 5.072 1.018 -27.666 1.00 60.72 173 ILE A N 1
ATOM 1311 C CA . ILE A 1 173 ? 6.411 0.505 -27.985 1.00 60.72 173 ILE A CA 1
ATOM 1312 C C . ILE A 1 173 ? 6.371 0.077 -29.449 1.00 60.72 173 ILE A C 1
ATOM 1314 O O . ILE A 1 173 ? 5.492 -0.698 -29.821 1.00 60.72 173 ILE A O 1
ATOM 1318 N N . ASP A 1 174 ? 7.279 0.608 -30.270 1.00 58.28 174 ASP A N 1
ATOM 1319 C CA . ASP A 1 174 ? 7.347 0.348 -31.717 1.00 58.28 174 ASP A CA 1
ATOM 1320 C C . ASP A 1 174 ? 5.999 0.560 -32.438 1.00 58.28 174 ASP A C 1
ATOM 1322 O O . ASP A 1 174 ? 5.527 -0.302 -33.175 1.00 58.28 174 ASP A O 1
ATOM 1326 N N . ASP A 1 175 ? 5.331 1.688 -32.162 1.00 64.50 175 ASP A N 1
ATOM 1327 C CA . ASP A 1 175 ? 3.987 2.040 -32.663 1.00 64.50 175 ASP A CA 1
ATOM 1328 C C . ASP A 1 175 ? 2.856 1.065 -32.269 1.00 64.50 175 ASP A C 1
ATOM 1330 O O . ASP A 1 175 ? 1.697 1.242 -32.655 1.00 64.50 175 ASP A O 1
ATOM 1334 N N . VAL A 1 176 ? 3.146 0.073 -31.422 1.00 57.22 176 VAL A N 1
ATOM 1335 C CA . VAL A 1 176 ? 2.169 -0.865 -30.871 1.00 57.22 176 VAL A CA 1
ATOM 1336 C C . VAL A 1 176 ? 1.842 -0.484 -29.433 1.00 57.22 176 VAL A C 1
ATOM 1338 O O . VAL A 1 176 ? 2.703 -0.404 -28.558 1.00 57.22 176 VAL A O 1
ATOM 1341 N N . ASN A 1 177 ? 0.552 -0.299 -29.150 1.00 62.53 177 ASN A N 1
ATOM 1342 C CA . ASN A 1 177 ? 0.082 -0.117 -27.783 1.00 62.53 177 ASN A CA 1
ATOM 1343 C C . ASN A 1 177 ? 0.096 -1.460 -27.030 1.00 62.53 177 ASN A C 1
ATOM 1345 O O . ASN A 1 177 ? -0.908 -2.172 -26.955 1.00 62.53 177 ASN A O 1
ATOM 1349 N N . VAL A 1 178 ? 1.249 -1.811 -26.458 1.00 60.69 178 VAL A N 1
ATOM 1350 C CA . VAL A 1 178 ? 1.443 -3.039 -25.664 1.00 60.69 178 VAL A CA 1
ATOM 1351 C C . VAL A 1 178 ? 0.615 -3.058 -24.379 1.00 60.69 178 VAL A C 1
ATOM 1353 O O . VAL A 1 178 ? 0.366 -4.120 -23.806 1.00 60.69 178 VAL A O 1
ATOM 1356 N N . TYR A 1 179 ? 0.116 -1.903 -23.944 1.00 56.81 179 TYR A N 1
ATOM 1357 C CA . TYR A 1 179 ? -0.788 -1.808 -22.805 1.00 56.81 179 TYR A CA 1
ATOM 1358 C C . TYR A 1 179 ? -2.153 -2.444 -23.081 1.00 56.81 179 TYR A C 1
ATOM 1360 O O . TYR A 1 179 ? -2.762 -3.015 -22.179 1.00 56.81 179 TYR A O 1
ATOM 1368 N N . MET A 1 180 ? -2.610 -2.410 -24.337 1.00 50.41 180 MET A N 1
ATOM 1369 C CA . MET A 1 180 ? -3.895 -2.983 -24.746 1.00 50.41 180 MET A CA 1
ATOM 1370 C C . MET A 1 180 ? -3.919 -4.522 -24.641 1.00 50.41 180 MET A C 1
ATOM 1372 O O . MET A 1 180 ? -4.987 -5.113 -24.488 1.00 50.41 180 MET A O 1
ATOM 1376 N N . TYR A 1 181 ? -2.748 -5.169 -24.642 1.00 48.81 181 TYR A N 1
ATOM 1377 C CA . TYR A 1 181 ? -2.597 -6.614 -24.423 1.00 48.81 181 TYR A CA 1
ATOM 1378 C C . TYR A 1 181 ? -2.433 -6.979 -22.937 1.00 48.81 181 TYR A C 1
ATOM 1380 O O . TYR A 1 181 ? -2.819 -8.070 -22.513 1.00 48.81 181 TYR A O 1
ATOM 1388 N N . ASN A 1 182 ? -1.937 -6.048 -22.116 1.00 57.97 182 ASN A N 1
ATOM 1389 C CA . ASN A 1 182 ? -1.765 -6.217 -20.673 1.00 57.97 182 ASN A CA 1
ATOM 1390 C C . ASN A 1 182 ? -3.039 -5.830 -19.907 1.00 57.97 182 ASN A C 1
ATOM 1392 O O . ASN A 1 182 ? -3.088 -4.890 -19.114 1.00 57.97 182 ASN A O 1
ATOM 1396 N N . SER A 1 183 ? -4.074 -6.646 -20.107 1.00 67.00 183 SER A N 1
ATOM 1397 C CA . SER A 1 183 ? -5.397 -6.580 -19.467 1.00 67.00 183 SER A CA 1
ATOM 1398 C C . SER A 1 183 ? -5.391 -6.692 -17.930 1.00 67.00 183 SER A C 1
ATOM 1400 O O . SER A 1 183 ? -6.447 -6.619 -17.305 1.00 67.00 183 SER A O 1
ATOM 1402 N N . LEU A 1 184 ? -4.225 -6.823 -17.288 1.00 72.88 184 LEU A N 1
ATOM 1403 C CA . LEU A 1 184 ? -4.086 -7.079 -15.855 1.00 72.88 184 LEU A CA 1
ATOM 1404 C C . LEU A 1 184 ? -4.666 -5.961 -14.973 1.00 72.88 184 LEU A C 1
ATOM 1406 O O . LEU A 1 184 ? -5.305 -6.261 -13.968 1.00 72.88 184 LEU A O 1
ATOM 1410 N N . GLN A 1 185 ? -4.471 -4.686 -15.329 1.00 76.75 185 GLN A N 1
ATOM 1411 C CA . GLN A 1 1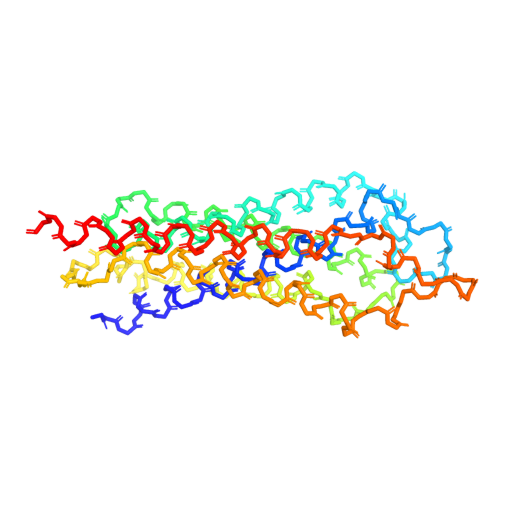85 ? -4.993 -3.565 -14.529 1.00 76.75 185 GLN A CA 1
ATOM 1412 C C . GLN A 1 185 ? -6.506 -3.399 -14.697 1.00 76.75 185 GLN A C 1
ATOM 1414 O O . GLN A 1 185 ? -7.201 -3.158 -13.713 1.00 76.75 185 GLN A O 1
ATOM 1419 N N . LEU A 1 186 ? -7.027 -3.613 -15.910 1.00 81.31 186 LEU A N 1
ATOM 1420 C CA . LEU A 1 186 ? -8.467 -3.596 -16.166 1.00 81.31 186 LEU A CA 1
ATOM 1421 C C . LEU A 1 186 ? -9.158 -4.778 -15.477 1.00 81.31 186 LEU A C 1
ATOM 1423 O O . LEU A 1 186 ? -10.092 -4.575 -14.711 1.00 81.31 186 LEU A O 1
ATOM 1427 N N . ILE A 1 187 ? -8.680 -6.006 -15.699 1.00 82.38 187 ILE A N 1
ATOM 1428 C CA . ILE A 1 187 ? -9.236 -7.217 -15.078 1.00 82.38 187 ILE A CA 1
ATOM 1429 C C . ILE A 1 187 ? -9.098 -7.133 -13.559 1.00 82.38 187 ILE A C 1
ATOM 1431 O O . ILE A 1 187 ? -10.071 -7.362 -12.848 1.00 82.38 187 ILE A O 1
ATOM 1435 N N . GLY A 1 188 ? -7.920 -6.763 -13.053 1.00 79.75 188 GLY A N 1
ATOM 1436 C CA . GLY A 1 188 ? -7.689 -6.561 -11.626 1.00 79.75 188 GLY A CA 1
ATOM 1437 C C . GLY A 1 188 ? -8.634 -5.518 -11.037 1.00 79.75 188 GLY A C 1
ATOM 1438 O O . GLY A 1 188 ? -9.282 -5.779 -10.026 1.00 79.75 188 GLY A O 1
ATOM 1439 N N . GLY A 1 189 ? -8.793 -4.382 -11.719 1.00 85.31 189 GLY A N 1
ATOM 1440 C CA . GLY A 1 189 ? -9.720 -3.328 -11.333 1.00 85.31 189 GLY A CA 1
ATOM 1441 C C . GLY A 1 189 ? -11.172 -3.804 -11.269 1.00 85.31 189 GLY A C 1
ATOM 1442 O O . GLY A 1 189 ? -11.834 -3.633 -10.244 1.00 85.31 189 GLY A O 1
ATOM 1443 N N . LEU A 1 190 ? -11.648 -4.478 -12.317 1.00 87.50 190 LEU A N 1
ATOM 1444 C CA . LEU A 1 190 ? -12.999 -5.040 -12.386 1.00 87.50 190 LEU A CA 1
ATOM 1445 C C . LEU A 1 190 ? -13.237 -6.113 -11.317 1.00 87.50 190 LEU A C 1
ATOM 1447 O O . LEU A 1 190 ? -14.282 -6.104 -10.668 1.00 87.50 190 LEU A O 1
ATOM 1451 N N . VAL A 1 191 ? -12.267 -7.002 -11.086 1.00 87.94 191 VAL A N 1
ATOM 1452 C CA . VAL A 1 191 ? -12.328 -8.023 -10.028 1.00 87.94 191 VAL A CA 1
ATOM 1453 C C . VAL A 1 191 ? -12.417 -7.363 -8.653 1.00 87.94 191 VAL A C 1
ATOM 1455 O O . VAL A 1 191 ? -13.255 -7.752 -7.842 1.00 87.94 191 VAL A O 1
ATOM 1458 N N . MET A 1 192 ? -11.619 -6.327 -8.389 1.00 87.56 192 MET A N 1
ATOM 1459 C CA . MET A 1 192 ? -11.686 -5.585 -7.128 1.00 87.56 192 MET A CA 1
ATOM 1460 C C . MET A 1 192 ? -13.038 -4.895 -6.934 1.00 87.56 192 MET A C 1
ATOM 1462 O O . MET A 1 192 ? -13.607 -4.976 -5.843 1.00 87.56 192 MET A O 1
ATOM 1466 N N . VAL A 1 193 ? -13.592 -4.272 -7.980 1.00 90.88 193 VAL A N 1
ATOM 1467 C CA . VAL A 1 193 ? -14.944 -3.693 -7.935 1.00 90.88 193 VAL A CA 1
ATOM 1468 C C . VAL A 1 193 ? -15.982 -4.777 -7.653 1.00 90.88 193 VAL A C 1
ATOM 1470 O O . VAL A 1 193 ? -16.816 -4.594 -6.768 1.00 90.88 193 VAL A O 1
ATOM 1473 N N . ALA A 1 194 ? -15.913 -5.920 -8.338 1.00 90.44 194 ALA A N 1
ATOM 1474 C CA . ALA A 1 194 ? -16.846 -7.027 -8.150 1.00 90.44 194 ALA A CA 1
ATOM 1475 C C . ALA A 1 194 ? -16.806 -7.575 -6.714 1.00 90.44 194 ALA A C 1
ATOM 1477 O O . ALA A 1 194 ? -17.850 -7.689 -6.069 1.00 90.44 194 ALA A O 1
ATOM 1478 N N . ILE A 1 195 ? -15.611 -7.840 -6.172 1.00 88.69 195 ILE A N 1
ATOM 1479 C CA . ILE A 1 195 ? -15.440 -8.287 -4.781 1.00 88.69 195 ILE A CA 1
ATOM 1480 C C . ILE A 1 195 ? -15.937 -7.207 -3.816 1.00 88.69 195 ILE A C 1
ATOM 1482 O O . ILE A 1 195 ? -16.645 -7.510 -2.857 1.00 88.69 195 ILE A O 1
ATOM 1486 N N . GLY A 1 196 ? -15.618 -5.938 -4.067 1.00 86.88 196 GLY A N 1
ATOM 1487 C CA . GLY A 1 196 ? -16.059 -4.828 -3.233 1.00 86.88 196 GLY A CA 1
ATOM 1488 C C . GLY A 1 196 ? -17.584 -4.685 -3.186 1.00 86.88 196 GLY A C 1
ATOM 1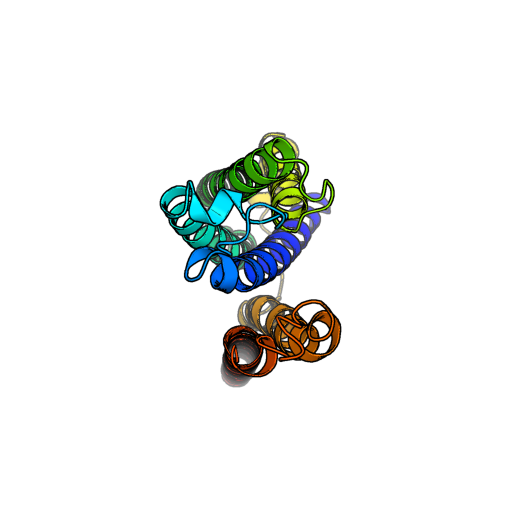489 O O . GLY A 1 196 ? -18.152 -4.551 -2.100 1.00 86.88 196 GLY A O 1
ATOM 1490 N N . LEU A 1 197 ? -18.262 -4.788 -4.333 1.00 90.56 197 LEU A N 1
ATOM 1491 C CA . LEU A 1 197 ? -19.726 -4.797 -4.424 1.00 90.56 197 LEU A CA 1
ATOM 1492 C C . LEU A 1 197 ? -20.331 -6.012 -3.712 1.00 90.56 197 LEU A C 1
ATOM 1494 O O . LEU A 1 197 ? -21.319 -5.872 -2.992 1.00 90.56 197 LEU A O 1
ATOM 1498 N N . PHE A 1 198 ? -19.716 -7.186 -3.853 1.00 88.44 198 PHE A N 1
ATOM 1499 C CA . PHE A 1 198 ? -20.143 -8.403 -3.168 1.00 88.44 198 PHE A CA 1
ATOM 1500 C C . PHE A 1 198 ? -20.038 -8.274 -1.639 1.00 88.44 198 PHE A C 1
ATOM 1502 O O . PHE A 1 198 ? -21.006 -8.535 -0.920 1.00 88.44 198 PHE A O 1
ATOM 1509 N N . VAL A 1 199 ? -18.904 -7.780 -1.129 1.00 86.38 199 VAL A N 1
ATOM 1510 C CA . VAL A 1 199 ? -18.694 -7.498 0.302 1.00 86.38 199 VAL A CA 1
ATOM 1511 C C . VAL A 1 199 ? -19.709 -6.471 0.812 1.00 86.38 199 VAL A C 1
ATOM 1513 O O . VAL A 1 199 ? -20.276 -6.641 1.897 1.00 86.38 199 VAL A O 1
ATOM 1516 N N . PHE A 1 200 ? -19.985 -5.425 0.027 1.00 86.25 200 PHE A N 1
ATOM 1517 C CA . PHE A 1 200 ? -20.995 -4.423 0.362 1.00 86.25 200 PHE A CA 1
ATOM 1518 C C . PHE A 1 200 ? -22.399 -5.037 0.470 1.00 86.25 200 PHE A C 1
ATOM 1520 O O . PHE A 1 200 ? -23.106 -4.790 1.454 1.00 86.25 200 PHE A O 1
ATOM 1527 N N . ALA A 1 201 ? -22.785 -5.865 -0.505 1.00 86.62 201 ALA A N 1
ATOM 1528 C CA . ALA A 1 201 ? -24.085 -6.526 -0.563 1.00 86.62 201 ALA A CA 1
ATOM 1529 C C . ALA A 1 201 ? -24.299 -7.488 0.618 1.00 86.62 201 ALA A C 1
ATOM 1531 O O . ALA A 1 201 ? -25.325 -7.397 1.295 1.00 86.62 201 ALA A O 1
ATOM 1532 N N . ILE A 1 202 ? -23.310 -8.335 0.937 1.00 84.88 202 ILE A N 1
ATOM 1533 C CA . ILE A 1 202 ? -23.358 -9.230 2.110 1.00 84.88 202 ILE A CA 1
ATOM 1534 C C . ILE A 1 202 ? -23.537 -8.430 3.399 1.00 84.88 202 ILE A C 1
ATOM 1536 O O . ILE A 1 202 ? -24.336 -8.790 4.265 1.00 84.88 202 ILE A O 1
ATOM 1540 N N . GLY A 1 203 ? -22.803 -7.327 3.531 1.00 81.88 203 GLY A N 1
ATOM 1541 C CA . GLY A 1 203 ? -22.898 -6.460 4.696 1.00 81.88 203 GLY A CA 1
ATOM 1542 C C . GLY A 1 203 ? -24.275 -5.833 4.891 1.00 81.88 203 GLY A C 1
ATOM 1543 O O . GLY A 1 203 ? -24.795 -5.804 6.006 1.00 81.88 203 GLY A O 1
ATOM 1544 N N . ARG A 1 204 ? -24.885 -5.359 3.798 1.00 81.00 204 ARG A N 1
ATOM 1545 C CA . ARG A 1 204 ? -26.269 -4.859 3.784 1.00 81.00 204 ARG A CA 1
ATOM 1546 C C . ARG A 1 204 ? -27.270 -5.954 4.148 1.00 81.00 204 ARG A C 1
ATOM 1548 O O . ARG A 1 204 ? -28.192 -5.6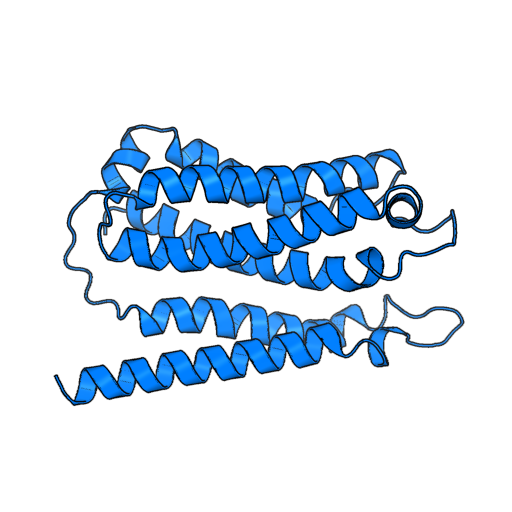79 4.907 1.00 81.00 204 ARG A O 1
ATOM 1555 N N . TYR A 1 205 ? -27.080 -7.165 3.627 1.00 81.06 205 TYR A N 1
ATOM 1556 C CA . TYR A 1 205 ? -27.964 -8.299 3.887 1.00 81.06 205 TYR A CA 1
ATOM 1557 C C . TYR A 1 205 ? -27.945 -8.720 5.362 1.00 81.06 205 TYR A C 1
ATOM 1559 O O . TYR A 1 205 ? -29.006 -8.823 5.969 1.00 81.06 205 TYR A O 1
ATOM 1567 N N . ARG A 1 206 ? -26.759 -8.862 5.975 1.00 76.62 206 ARG A N 1
ATOM 1568 C CA . ARG A 1 206 ? -26.633 -9.197 7.408 1.00 76.62 206 ARG A CA 1
ATOM 1569 C C . ARG A 1 206 ? -27.335 -8.185 8.313 1.00 76.62 206 ARG A C 1
ATOM 1571 O O . ARG A 1 206 ? -28.080 -8.582 9.195 1.00 76.62 206 ARG A O 1
ATOM 1578 N N . LYS A 1 207 ? -27.182 -6.888 8.028 1.00 70.94 207 LYS A N 1
ATOM 1579 C CA . LYS A 1 207 ? -27.837 -5.813 8.791 1.00 70.94 207 LYS A CA 1
ATOM 1580 C C . LYS A 1 207 ? -29.374 -5.823 8.684 1.00 70.94 207 LYS A C 1
ATOM 1582 O O . LYS A 1 207 ? -30.028 -5.143 9.456 1.00 70.94 207 LYS A O 1
ATOM 1587 N N . LYS A 1 208 ? -29.952 -6.514 7.696 1.00 71.25 208 LYS A N 1
ATOM 1588 C CA . LYS A 1 208 ? -31.410 -6.612 7.514 1.00 71.25 208 LYS A CA 1
ATOM 1589 C C . LYS A 1 208 ? -32.029 -7.770 8.316 1.00 71.25 208 LYS A C 1
ATOM 1591 O O . LYS A 1 208 ? -33.246 -7.809 8.445 1.00 71.25 208 LYS A O 1
ATOM 1596 N N . ILE A 1 209 ? -31.211 -8.723 8.771 1.00 72.25 209 ILE A N 1
ATOM 1597 C CA . ILE A 1 209 ? -31.646 -9.932 9.495 1.00 72.25 209 ILE A CA 1
ATOM 1598 C C . ILE A 1 209 ? -31.440 -9.785 11.013 1.00 72.25 209 ILE A C 1
ATOM 1600 O O . ILE A 1 209 ? -32.111 -10.472 11.778 1.00 72.25 209 ILE A O 1
ATOM 1604 N N . GLU A 1 210 ? -30.537 -8.895 11.434 1.00 58.09 210 GLU A N 1
ATOM 1605 C CA . GLU A 1 210 ? -30.374 -8.428 12.824 1.00 58.09 210 GLU A CA 1
ATOM 1606 C C . GLU A 1 210 ? -31.373 -7.315 13.167 1.00 58.09 210 GLU A C 1
ATOM 1608 O O . GLU A 1 210 ? -31.878 -7.322 14.311 1.00 58.09 210 GLU A O 1
#

Secondary structure (DSSP, 8-state):
--HHHHHHHHHHHHHHHHHHHHHHHHHHHHHS----TTSTTTHHHHTHHHHHHHHHHHHHHHHHHHHHHHHHHTT-TTHHHHHHHHHHHHHHHHHHHHHHHHHTT--SS-HHHHHHHHHHHHHHHHHSHHHHHHHH--------HHHHHHHHHHHHHHHHHHHHHHSGGGGEETTEEGGGT-THHHHHHHHHHHHHHHHHHHHHHHHHH-

Foldseek 3Di:
DPPLLVVLLVLLLVLLLLLVLQLLVLPVCLVVNDCDLVDLRNLCVVPSVLSVVLSVLSNVLSVLSLVLSVCLVVLPPCSLVSLLVSLVSQQVSLPVSLVSSVVSVHDNDGSSVVSNVSSVVSNVSSPPVVSVVSSNPDDPPPDQSLLSSLCSQLVSLVVLLCCLVVCQVVQQDPNDSVSVVVCSSNVSSVVSNVVSVVSNVVSVVVVVVD

Sequence (210 aa):
MSGKKRTIIILEVIAAIIGLISAYGSSCPTFTPPTDPTSSLYIMNQMQWIFIITTLLSWAAAIGSGVLVWAIKKNKKWAYITAIITNITGFISGLIPALLIMLIGGSSFSPSLLRTFIYLIILILLLIPSFKEALFEDESEKGSVSTNLSAVLIIPGLILSLQTLIVAPTHIIDDVNVYMYNSLQLIGGLVMVAIGLFVFAIGRYRKKIE

pLDDT: mean 83.64, std 11.64, range [48.81, 97.94]

Organism: NCBI:txid2594042